Protein AF-A0A010ZTI3-F1 (afdb_monomer)

InterPro domains:
  IPR049244 Domain of unknown function DUF6879 [PF21806] (22-187)

Structure (mmCIF, N/CA/C/O backbone):
data_AF-A0A010ZTI3-F1
#
_entry.id   AF-A0A010ZTI3-F1
#
loop_
_atom_site.group_PDB
_atom_site.id
_atom_site.type_symbol
_atom_site.label_atom_id
_atom_site.label_alt_id
_atom_site.label_comp_id
_atom_site.label_asym_id
_atom_site.label_entity_id
_atom_site.label_seq_id
_atom_site.pdbx_PDB_ins_code
_atom_site.Cartn_x
_atom_site.Cartn_y
_atom_site.Cartn_z
_atom_site.occupancy
_atom_site.B_iso_or_equiv
_atom_site.auth_seq_id
_atom_site.auth_comp_id
_atom_site.auth_asym_id
_atom_site.auth_atom_id
_atom_site.pdbx_PDB_model_num
ATOM 1 N N . MET A 1 1 ? 0.168 -15.844 -8.197 1.00 84.75 1 MET A N 1
ATOM 2 C CA . MET A 1 1 ? 0.993 -14.677 -8.608 1.00 84.75 1 MET A CA 1
ATOM 3 C C . MET A 1 1 ? 2.465 -14.849 -8.279 1.00 84.75 1 MET A C 1
ATOM 5 O O . MET A 1 1 ? 3.287 -14.474 -9.106 1.00 84.75 1 MET A O 1
ATOM 9 N N . ARG A 1 2 ? 2.819 -15.446 -7.134 1.00 90.25 2 ARG A N 1
ATOM 10 C CA . ARG A 1 2 ? 4.206 -15.807 -6.792 1.00 90.25 2 ARG A CA 1
ATOM 11 C C . ARG A 1 2 ? 5.002 -16.464 -7.929 1.00 90.25 2 ARG A C 1
ATOM 13 O O . ARG A 1 2 ? 6.157 -16.109 -8.131 1.00 90.25 2 ARG A O 1
ATOM 20 N N . ASP A 1 3 ? 4.380 -17.360 -8.695 1.00 88.50 3 ASP A N 1
ATOM 21 C CA . ASP A 1 3 ? 5.038 -18.040 -9.817 1.00 88.50 3 ASP A CA 1
ATOM 22 C C . ASP A 1 3 ? 5.571 -17.081 -10.886 1.00 88.50 3 ASP A C 1
ATOM 24 O O . ASP A 1 3 ? 6.607 -17.363 -11.477 1.00 88.50 3 ASP A O 1
ATOM 28 N N . LEU A 1 4 ? 4.925 -15.929 -11.104 1.00 88.50 4 LEU A N 1
ATOM 29 C CA . LEU A 1 4 ? 5.420 -14.916 -12.041 1.00 88.50 4 LEU A CA 1
ATOM 30 C C . LEU A 1 4 ? 6.773 -14.356 -11.582 1.00 88.50 4 LEU A C 1
ATOM 32 O O . LEU A 1 4 ? 7.683 -14.194 -12.387 1.00 88.50 4 LEU A O 1
ATOM 36 N N . LEU A 1 5 ? 6.924 -14.118 -10.277 1.00 90.00 5 LEU A N 1
ATOM 37 C CA . LEU A 1 5 ? 8.151 -13.570 -9.696 1.00 90.00 5 LEU A CA 1
ATOM 38 C C . LEU A 1 5 ? 9.277 -14.603 -9.629 1.00 90.00 5 LEU A C 1
ATOM 40 O O . LEU A 1 5 ? 10.434 -14.253 -9.827 1.00 90.00 5 LEU A O 1
ATOM 44 N N . ASN A 1 6 ? 8.949 -15.876 -9.385 1.00 87.31 6 ASN A N 1
ATOM 45 C CA . ASN A 1 6 ? 9.939 -16.952 -9.251 1.00 87.31 6 ASN A CA 1
ATOM 46 C C . ASN A 1 6 ? 10.792 -17.158 -10.515 1.00 87.31 6 ASN A C 1
ATOM 48 O O . ASN A 1 6 ? 11.899 -17.684 -10.427 1.00 87.31 6 ASN A O 1
ATOM 52 N N . HIS A 1 7 ? 10.278 -16.762 -11.681 1.00 83.88 7 HIS A N 1
ATOM 53 C CA . HIS A 1 7 ? 10.979 -16.866 -12.962 1.00 83.88 7 HIS A CA 1
ATOM 54 C C . HIS A 1 7 ? 11.716 -15.576 -13.355 1.00 83.88 7 HIS A C 1
ATOM 56 O O . HIS A 1 7 ? 12.370 -15.547 -14.396 1.00 83.88 7 HIS A O 1
ATOM 62 N N . ALA A 1 8 ? 11.630 -14.523 -12.536 1.00 88.38 8 ALA A N 1
ATOM 63 C CA . ALA A 1 8 ? 12.232 -13.224 -12.797 1.00 88.38 8 ALA A CA 1
ATOM 64 C C . ALA A 1 8 ? 13.422 -12.944 -11.866 1.00 88.38 8 ALA A C 1
ATOM 66 O O . ALA A 1 8 ? 13.493 -13.411 -10.728 1.00 88.38 8 ALA A O 1
ATOM 67 N N . HIS A 1 9 ? 14.366 -12.130 -12.338 1.00 89.94 9 HIS A N 1
ATOM 68 C CA . HIS A 1 9 ? 15.526 -11.718 -11.549 1.00 89.94 9 HIS A CA 1
ATOM 69 C C . HIS A 1 9 ? 15.259 -10.381 -10.843 1.00 89.94 9 HIS A C 1
ATOM 71 O O . HIS A 1 9 ? 15.335 -9.317 -11.456 1.00 89.94 9 HIS A O 1
ATOM 77 N N . GLY A 1 10 ? 14.961 -10.440 -9.543 1.00 93.31 10 GLY A N 1
ATOM 78 C CA . GLY A 1 10 ? 14.766 -9.261 -8.696 1.00 93.31 10 GLY A CA 1
ATOM 79 C C . GLY A 1 10 ? 16.075 -8.715 -8.113 1.00 93.31 10 GLY A C 1
ATOM 80 O O . GLY A 1 10 ? 16.928 -9.471 -7.650 1.00 93.31 10 GLY A O 1
ATOM 81 N N . THR A 1 11 ? 16.226 -7.390 -8.095 1.00 97.31 11 THR A N 1
ATOM 82 C CA . THR A 1 11 ? 17.289 -6.685 -7.362 1.00 97.31 11 THR A CA 1
ATOM 83 C C . THR A 1 11 ? 16.791 -6.329 -5.968 1.00 97.31 11 THR A C 1
ATOM 85 O O . THR A 1 11 ? 15.793 -5.626 -5.835 1.00 97.31 11 THR A O 1
ATOM 88 N N . GLN A 1 12 ? 17.490 -6.786 -4.933 1.00 97.75 12 GLN A N 1
ATOM 89 C CA . GLN A 1 12 ? 17.170 -6.457 -3.544 1.00 97.75 12 GLN A CA 1
ATOM 90 C C . GLN A 1 12 ? 17.538 -5.003 -3.238 1.00 97.75 12 GLN A C 1
ATOM 92 O O . GLN A 1 12 ? 18.660 -4.583 -3.518 1.00 97.75 12 GLN A O 1
ATOM 97 N N . LEU A 1 13 ? 16.598 -4.257 -2.661 1.00 98.31 13 LEU A N 1
ATOM 98 C CA . LEU A 1 13 ? 16.768 -2.877 -2.220 1.00 98.31 13 LEU A CA 1
ATOM 99 C C . LEU A 1 13 ? 16.464 -2.786 -0.727 1.00 98.31 13 LEU A C 1
ATOM 101 O O . LEU A 1 13 ? 15.431 -3.276 -0.268 1.00 98.31 13 LEU A O 1
ATOM 105 N N . THR A 1 14 ? 17.316 -2.095 0.022 1.00 97.56 14 THR A N 1
ATOM 106 C CA . THR A 1 14 ? 17.016 -1.679 1.400 1.00 97.56 14 THR A CA 1
ATOM 107 C C . THR A 1 14 ? 15.829 -0.711 1.436 1.00 97.56 14 THR A C 1
ATOM 109 O O . THR A 1 14 ? 15.494 -0.079 0.433 1.00 97.56 14 THR A O 1
ATOM 112 N N . SER A 1 15 ? 15.216 -0.483 2.605 1.00 95.00 15 SER A N 1
ATOM 113 C CA . SER A 1 15 ? 14.131 0.509 2.732 1.00 95.00 15 SER A CA 1
ATOM 114 C C . SER A 1 15 ? 14.535 1.933 2.315 1.00 95.00 15 SER A C 1
ATOM 116 O O . SER A 1 15 ? 13.665 2.753 2.021 1.00 95.00 15 SER A O 1
ATOM 118 N N . ALA A 1 16 ? 15.823 2.289 2.364 1.00 96.19 16 ALA A N 1
ATOM 119 C CA . ALA A 1 16 ? 16.298 3.596 1.909 1.00 96.19 16 ALA A CA 1
ATOM 120 C C . ALA A 1 16 ? 16.405 3.647 0.380 1.00 96.19 16 ALA A C 1
ATOM 122 O O . ALA A 1 16 ? 15.879 4.575 -0.230 1.00 96.19 16 ALA A O 1
ATOM 123 N N . GLU A 1 17 ? 17.011 2.625 -0.226 1.00 98.00 17 GLU A N 1
ATOM 124 C CA . GLU A 1 17 ? 17.142 2.509 -1.682 1.00 98.00 17 GLU A CA 1
ATOM 125 C C . GLU A 1 17 ? 15.780 2.373 -2.361 1.00 98.00 17 GLU A C 1
ATOM 127 O O . GLU A 1 17 ? 15.537 3.032 -3.366 1.00 98.00 17 GLU A O 1
ATOM 132 N N . TYR A 1 18 ? 14.866 1.586 -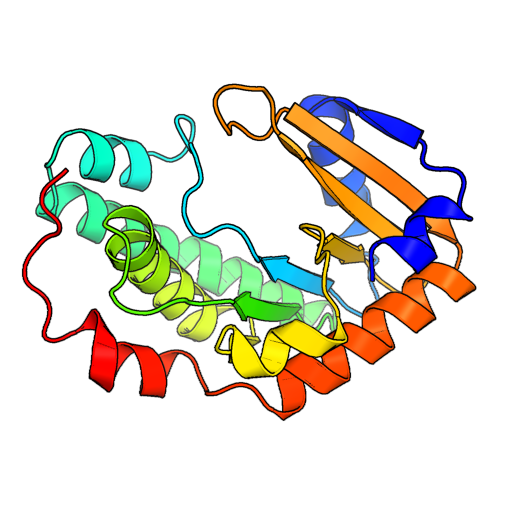1.782 1.00 97.69 18 TYR A N 1
ATOM 133 C CA . TYR A 1 18 ? 13.505 1.442 -2.290 1.00 97.69 18 TYR A CA 1
ATOM 134 C C . TYR A 1 18 ? 12.763 2.782 -2.313 1.00 97.69 18 TYR A C 1
ATOM 136 O O . TYR A 1 18 ? 12.202 3.141 -3.340 1.00 97.69 18 TYR A O 1
ATOM 144 N N . ARG A 1 19 ? 12.795 3.559 -1.220 1.00 95.62 19 ARG A N 1
ATOM 145 C CA . ARG A 1 19 ? 12.115 4.866 -1.167 1.00 95.62 19 ARG A CA 1
ATOM 146 C C . ARG A 1 19 ? 12.699 5.873 -2.155 1.00 95.62 19 ARG A C 1
ATOM 148 O O . ARG A 1 19 ? 11.935 6.609 -2.770 1.00 95.62 19 ARG A O 1
ATOM 155 N N . ALA A 1 20 ? 14.025 5.909 -2.295 1.00 96.88 20 ALA A N 1
ATOM 156 C CA . ALA A 1 20 ? 14.683 6.787 -3.258 1.00 96.88 20 ALA A CA 1
ATOM 157 C C . ALA A 1 20 ? 14.294 6.412 -4.698 1.00 96.88 20 ALA A C 1
ATOM 159 O O . ALA A 1 20 ? 13.799 7.252 -5.442 1.00 96.88 20 ALA A O 1
ATOM 160 N N . ASP A 1 21 ? 14.421 5.131 -5.053 1.00 97.38 21 ASP A N 1
ATOM 161 C CA . ASP A 1 21 ? 14.108 4.642 -6.397 1.00 97.38 21 ASP A CA 1
ATOM 162 C C . ASP A 1 21 ? 12.611 4.752 -6.731 1.00 97.38 21 ASP A C 1
ATOM 164 O O . ASP A 1 21 ? 12.260 5.077 -7.863 1.00 97.38 21 ASP A O 1
ATOM 168 N N . PHE A 1 22 ? 11.727 4.537 -5.752 1.00 96.69 22 PHE A N 1
ATOM 169 C CA . PHE A 1 22 ? 10.293 4.783 -5.897 1.00 96.69 22 PHE A CA 1
ATOM 170 C C . PHE A 1 22 ? 10.019 6.260 -6.198 1.00 96.69 22 PHE A C 1
ATOM 172 O O . PHE A 1 22 ? 9.328 6.563 -7.168 1.00 96.69 22 PHE A O 1
ATOM 179 N N . GLY A 1 23 ? 10.588 7.179 -5.409 1.00 94.00 23 GLY A N 1
ATOM 180 C CA . GLY A 1 23 ? 10.390 8.621 -5.580 1.00 94.00 23 GLY A CA 1
ATOM 181 C C . GLY A 1 23 ? 10.841 9.133 -6.950 1.00 94.00 23 GLY A C 1
ATOM 182 O O . GLY A 1 23 ? 10.127 9.921 -7.572 1.00 94.00 23 GLY A O 1
ATOM 183 N N . ASP A 1 24 ? 11.969 8.628 -7.456 1.00 93.62 24 ASP A N 1
ATOM 184 C CA . ASP A 1 24 ? 12.498 8.982 -8.780 1.00 93.62 24 ASP A CA 1
ATOM 185 C C . ASP A 1 24 ? 11.596 8.498 -9.932 1.00 93.62 24 ASP A C 1
ATOM 187 O O . ASP A 1 24 ? 11.561 9.093 -11.015 1.00 93.62 24 ASP A O 1
ATOM 191 N N . ARG A 1 25 ? 10.854 7.404 -9.724 1.00 94.56 25 ARG A N 1
ATOM 192 C CA . ARG A 1 25 ? 10.057 6.743 -10.771 1.00 94.56 25 ARG A CA 1
ATOM 193 C C . ARG A 1 25 ? 8.580 7.072 -10.730 1.00 94.56 25 ARG A C 1
ATOM 195 O O . ARG A 1 25 ? 7.949 7.035 -11.781 1.00 94.56 25 ARG A O 1
ATOM 202 N N . PHE A 1 26 ? 8.030 7.361 -9.557 1.00 94.81 26 PHE A N 1
ATOM 203 C CA . PHE A 1 26 ? 6.590 7.498 -9.354 1.00 94.81 26 PHE A CA 1
ATOM 204 C C . PHE A 1 26 ? 5.974 8.521 -10.311 1.00 94.81 26 PHE A C 1
ATOM 206 O O . PHE A 1 26 ? 5.060 8.197 -11.062 1.00 94.81 26 PHE A O 1
ATOM 213 N N . TRP A 1 27 ? 6.572 9.711 -10.394 1.00 93.25 27 TRP A N 1
ATOM 214 C CA . TRP A 1 27 ? 6.110 10.790 -11.276 1.00 93.25 27 TRP A CA 1
ATOM 215 C C . TRP A 1 27 ? 6.393 10.552 -12.767 1.00 93.25 27 TRP A C 1
ATOM 217 O O . TRP A 1 27 ? 5.962 11.327 -13.608 1.00 93.25 27 TRP A O 1
ATOM 227 N N . ASN A 1 28 ? 7.089 9.466 -13.108 1.00 91.06 28 ASN A N 1
ATOM 228 C CA . ASN A 1 28 ? 7.367 9.038 -14.479 1.00 91.06 28 ASN A CA 1
ATOM 229 C C . ASN A 1 28 ? 6.574 7.773 -14.865 1.00 91.06 28 ASN A C 1
ATOM 231 O O . ASN A 1 28 ? 6.875 7.146 -15.881 1.00 91.06 28 ASN A O 1
ATOM 235 N N . ALA A 1 29 ? 5.572 7.376 -14.070 1.00 92.69 29 ALA A N 1
ATOM 236 C CA . ALA A 1 29 ? 4.769 6.178 -14.319 1.00 92.69 29 ALA A CA 1
ATOM 237 C C . ALA A 1 29 ? 3.949 6.251 -15.625 1.00 92.69 29 ALA A C 1
ATOM 239 O O . ALA A 1 29 ? 3.602 5.217 -16.202 1.00 92.69 29 ALA A O 1
ATOM 240 N N . GLY A 1 30 ? 3.673 7.461 -16.121 1.00 89.81 30 GLY A N 1
ATOM 241 C CA . GLY A 1 30 ? 2.938 7.681 -17.364 1.00 89.81 30 GLY A CA 1
ATOM 242 C C . GLY A 1 30 ? 1.513 7.101 -17.324 1.00 89.81 30 GLY A C 1
ATOM 243 O O . GLY A 1 30 ? 0.972 6.883 -16.241 1.00 89.81 30 GLY A O 1
ATOM 244 N N . PRO A 1 31 ? 0.903 6.794 -18.486 1.00 89.38 31 PRO A N 1
ATOM 245 C CA . PRO A 1 31 ? -0.501 6.364 -18.566 1.00 89.38 31 PRO A CA 1
ATOM 246 C C . PRO A 1 31 ? -0.750 4.972 -17.972 1.00 89.38 31 PRO A C 1
ATOM 248 O O . PRO A 1 31 ? -1.887 4.564 -17.755 1.00 89.38 31 PRO A O 1
ATOM 251 N N . ASP A 1 32 ? 0.317 4.212 -17.736 1.00 94.38 32 ASP A N 1
ATOM 252 C CA . ASP A 1 32 ? 0.243 2.952 -17.020 1.00 94.38 32 ASP A CA 1
ATOM 253 C C . ASP A 1 32 ? 0.123 3.168 -15.497 1.00 94.38 32 ASP A C 1
ATOM 255 O O . ASP A 1 32 ? -0.343 2.282 -14.777 1.00 94.38 32 ASP A O 1
ATOM 259 N N . GLY A 1 33 ? 0.473 4.342 -14.988 1.00 95.50 33 GLY A N 1
ATOM 260 C CA . GLY A 1 33 ? 0.148 4.741 -13.627 1.00 95.50 33 GLY A CA 1
ATOM 261 C C . GLY A 1 33 ? 0.759 3.865 -12.531 1.00 95.50 33 GLY A C 1
ATOM 262 O O . GLY A 1 33 ? 1.705 3.094 -12.743 1.00 95.50 33 GLY A O 1
ATOM 263 N N . PHE A 1 34 ? 0.189 4.004 -11.342 1.00 97.31 34 PHE A N 1
ATOM 264 C CA . PHE A 1 34 ? 0.578 3.326 -10.114 1.00 97.31 34 PHE A CA 1
ATOM 265 C C . PHE A 1 34 ? -0.449 2.251 -9.755 1.00 97.31 34 PHE A C 1
ATOM 267 O O . PHE A 1 34 ? -1.652 2.511 -9.727 1.00 97.31 34 PHE A O 1
ATOM 274 N N . TRP A 1 35 ? 0.022 1.041 -9.455 1.00 98.56 35 TRP A N 1
ATOM 275 C CA . TRP A 1 35 ? -0.826 -0.035 -8.942 1.00 98.56 35 TRP A CA 1
ATOM 276 C C . TRP A 1 35 ? -0.237 -0.617 -7.667 1.00 98.56 35 TRP A C 1
ATOM 278 O O . TRP A 1 35 ? 0.963 -0.875 -7.604 1.00 98.56 35 TRP A O 1
ATOM 288 N N . LYS A 1 36 ? -1.085 -0.904 -6.683 1.00 98.12 36 LYS A N 1
ATOM 289 C CA . LYS A 1 36 ? -0.689 -1.558 -5.436 1.00 98.12 36 LYS A CA 1
ATOM 290 C C . LYS A 1 36 ? -1.674 -2.655 -5.044 1.00 98.12 36 LYS A C 1
ATOM 292 O O . LYS A 1 36 ? -2.882 -2.503 -5.219 1.00 98.12 36 LYS A O 1
ATOM 297 N N . ILE A 1 37 ? -1.158 -3.755 -4.508 1.00 98.44 37 ILE A N 1
ATOM 298 C CA . ILE A 1 37 ? -1.945 -4.825 -3.883 1.00 98.44 37 ILE A CA 1
ATOM 299 C C . ILE A 1 37 ? -1.417 -5.060 -2.476 1.00 98.44 37 ILE A C 1
ATOM 301 O O . ILE A 1 37 ? -0.208 -5.210 -2.293 1.00 98.44 37 ILE A O 1
ATOM 305 N N . GLU A 1 38 ? -2.339 -5.097 -1.516 1.00 98.25 38 GLU A N 1
ATOM 306 C CA . GLU A 1 38 ? -2.043 -5.369 -0.111 1.00 98.25 38 GLU A CA 1
ATOM 307 C C . GLU A 1 38 ? -2.791 -6.611 0.387 1.00 98.25 38 GLU A C 1
ATOM 309 O O . GLU A 1 38 ? -4.025 -6.596 0.479 1.00 98.25 38 GLU A O 1
ATOM 314 N N . ARG A 1 39 ? -2.062 -7.689 0.710 1.00 97.25 39 ARG A N 1
ATOM 315 C CA . ARG A 1 39 ? -2.626 -8.996 1.091 1.00 97.25 39 ARG A CA 1
ATOM 316 C C . ARG A 1 39 ? -2.605 -9.274 2.591 1.00 97.25 39 ARG A C 1
ATOM 318 O O . ARG A 1 39 ? -3.558 -9.870 3.098 1.00 97.25 39 ARG A O 1
ATOM 325 N N . ARG A 1 40 ? -1.549 -8.915 3.316 1.00 96.50 40 ARG A N 1
ATOM 326 C CA . ARG A 1 40 ? -1.413 -9.176 4.762 1.00 96.50 40 ARG A CA 1
ATOM 327 C C . ARG A 1 40 ? -2.529 -8.505 5.550 1.00 96.50 40 ARG A C 1
ATOM 329 O O . ARG A 1 40 ? -2.998 -7.434 5.191 1.00 96.50 40 ARG A O 1
ATOM 336 N N . GLN A 1 41 ? -2.949 -9.132 6.642 1.00 96.75 41 GLN A N 1
ATOM 337 C CA . GLN A 1 41 ? -4.033 -8.620 7.491 1.00 96.75 41 GLN A CA 1
ATOM 338 C C . GLN A 1 41 ? -3.525 -7.742 8.650 1.00 96.75 41 GLN A C 1
ATOM 340 O O . GLN A 1 41 ? -4.323 -7.129 9.352 1.00 96.75 41 GLN A O 1
ATOM 345 N N . THR A 1 42 ? -2.204 -7.674 8.835 1.00 94.94 42 THR A N 1
ATOM 346 C CA . THR A 1 42 ? -1.530 -6.843 9.837 1.00 94.94 42 THR A CA 1
ATOM 347 C C . THR A 1 42 ? -0.169 -6.410 9.300 1.00 94.94 42 THR A C 1
ATOM 349 O O . THR A 1 42 ? 0.564 -7.239 8.752 1.00 94.94 42 THR A O 1
ATOM 352 N N . PHE A 1 43 ? 0.186 -5.144 9.515 1.00 93.25 43 PHE A N 1
ATOM 353 C CA . PHE A 1 43 ? 1.530 -4.609 9.301 1.00 93.25 43 PHE A CA 1
ATOM 354 C C . PHE A 1 43 ? 2.035 -3.902 10.568 1.00 93.25 43 PHE A C 1
ATOM 356 O O . PHE A 1 43 ? 1.246 -3.457 11.406 1.00 93.25 43 PHE A O 1
ATOM 363 N N . GLN A 1 44 ? 3.359 -3.805 10.709 1.00 94.12 44 GLN A N 1
ATOM 364 C CA . GLN A 1 44 ? 4.003 -2.986 11.736 1.00 94.12 44 GLN A CA 1
ATOM 365 C C . GLN A 1 44 ? 4.522 -1.694 11.102 1.00 94.12 44 GLN A C 1
ATOM 367 O O . GLN A 1 44 ? 5.434 -1.724 10.269 1.00 94.12 44 GLN A O 1
ATOM 372 N N . GLU A 1 45 ? 3.974 -0.553 11.519 1.00 94.06 45 GLU A N 1
ATOM 373 C CA . GLU A 1 45 ? 4.284 0.753 10.925 1.00 94.06 45 GLU A CA 1
ATOM 374 C C . GLU A 1 45 ? 4.788 1.767 11.964 1.00 94.06 45 GLU A C 1
ATOM 376 O O . GLU A 1 45 ? 4.247 2.861 12.097 1.00 94.06 45 GLU A O 1
ATOM 381 N N . PRO A 1 46 ? 5.889 1.482 12.689 1.00 93.88 46 PRO A N 1
ATOM 382 C CA . PRO A 1 46 ? 6.368 2.335 13.785 1.00 93.88 46 PRO A CA 1
ATOM 383 C C . PRO A 1 46 ? 6.778 3.752 13.351 1.00 93.88 46 PRO A C 1
ATOM 385 O O . PRO A 1 46 ? 6.995 4.630 14.192 1.00 93.88 46 PRO A O 1
ATOM 388 N N . ARG A 1 47 ? 6.915 3.992 12.043 1.00 91.94 47 ARG A N 1
ATOM 389 C CA . ARG A 1 47 ? 7.222 5.309 11.475 1.00 91.94 47 ARG A CA 1
ATOM 390 C C . ARG A 1 47 ? 5.978 6.180 11.291 1.00 91.94 47 ARG A C 1
ATOM 392 O O . ARG A 1 47 ? 6.143 7.395 11.280 1.00 91.94 47 ARG A O 1
ATOM 399 N N . ASP A 1 48 ? 4.791 5.587 11.207 1.00 95.56 48 ASP A N 1
ATOM 400 C CA . ASP A 1 48 ? 3.523 6.301 11.078 1.00 95.56 48 ASP A CA 1
ATOM 401 C C . ASP A 1 48 ? 3.011 6.738 12.461 1.00 95.56 48 ASP A C 1
ATOM 403 O O . ASP A 1 48 ? 2.940 5.957 13.413 1.00 95.56 48 ASP A O 1
ATOM 407 N N . GLU A 1 49 ? 2.706 8.027 12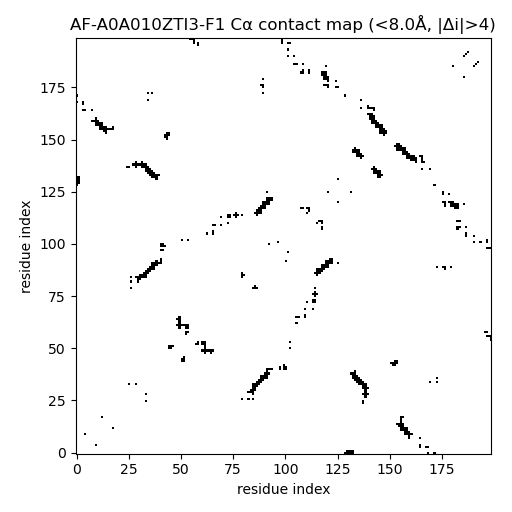.602 1.00 97.44 49 GLU A N 1
ATOM 408 C CA . GLU A 1 49 ? 2.256 8.615 13.865 1.00 97.44 49 GLU A CA 1
ATOM 409 C C . GLU A 1 49 ? 0.865 8.152 14.286 1.00 97.44 49 GLU A C 1
ATOM 411 O O . GLU A 1 49 ? 0.642 7.899 15.475 1.00 97.44 49 GLU A O 1
ATOM 416 N N . SER A 1 50 ? -0.051 8.013 13.329 1.00 97.62 50 SER A N 1
ATOM 417 C CA . SER A 1 50 ? -1.390 7.500 13.592 1.00 97.62 50 SER A CA 1
ATOM 418 C C . SER A 1 50 ? -1.323 6.042 14.026 1.00 97.62 50 SER A C 1
ATOM 420 O O . SER A 1 50 ? -1.938 5.680 15.031 1.00 97.62 50 SER A O 1
ATOM 422 N N . TRP A 1 51 ? -0.507 5.233 13.347 1.00 97.00 51 TRP A N 1
ATOM 423 C CA . TRP A 1 51 ? -0.275 3.844 13.722 1.00 97.00 51 TRP A CA 1
ATOM 424 C C . TRP A 1 51 ? 0.291 3.739 15.137 1.00 97.00 51 TRP A C 1
ATOM 426 O O . TRP A 1 51 ? -0.193 2.933 15.926 1.00 97.00 51 TRP A O 1
ATOM 436 N N . ARG A 1 52 ? 1.272 4.577 15.511 1.00 97.25 52 ARG A N 1
ATOM 437 C CA . ARG A 1 52 ? 1.816 4.580 16.882 1.00 97.25 52 ARG A CA 1
ATOM 438 C C . ARG A 1 52 ? 0.737 4.888 17.920 1.00 97.25 52 ARG A C 1
ATOM 440 O O . ARG A 1 52 ? 0.681 4.199 18.936 1.00 97.25 52 ARG A O 1
ATOM 447 N N . ALA A 1 53 ? -0.110 5.888 17.672 1.00 97.12 53 ALA A N 1
ATOM 448 C CA . ALA A 1 53 ? -1.213 6.230 18.569 1.00 97.12 53 ALA A CA 1
ATOM 449 C C . ALA A 1 53 ? -2.214 5.067 18.697 1.00 97.12 53 ALA A C 1
ATOM 451 O O . ALA A 1 53 ? -2.529 4.655 19.818 1.00 97.12 53 ALA A O 1
ATOM 452 N N . PHE A 1 54 ? -2.615 4.476 17.565 1.00 96.25 54 PHE A N 1
ATOM 453 C CA . PHE A 1 54 ? -3.453 3.275 17.499 1.00 96.25 54 PHE A CA 1
ATOM 454 C C . PHE A 1 54 ? -2.842 2.119 18.302 1.00 96.25 54 PHE A C 1
ATOM 456 O O . PHE A 1 54 ? -3.505 1.561 19.173 1.00 96.25 54 PHE A O 1
ATOM 463 N N . ASN A 1 55 ? -1.564 1.817 18.079 1.00 94.50 55 ASN A N 1
ATOM 464 C CA . ASN A 1 55 ? -0.847 0.724 18.731 1.00 94.50 55 ASN A CA 1
ATOM 465 C C . ASN A 1 55 ? -0.713 0.926 20.254 1.00 94.50 55 ASN A C 1
ATOM 467 O O . ASN A 1 55 ? -0.528 -0.035 20.995 1.00 94.50 55 ASN A O 1
ATOM 471 N N . THR A 1 56 ? -0.829 2.164 20.746 1.00 95.00 56 THR A N 1
ATOM 472 C CA . THR A 1 56 ? -0.899 2.474 22.188 1.00 95.00 56 THR A CA 1
ATOM 473 C C . THR A 1 56 ? -2.323 2.581 22.747 1.00 95.00 56 THR A C 1
ATOM 475 O O . THR A 1 56 ? -2.491 2.884 23.927 1.00 95.00 56 THR A O 1
ATOM 478 N N . GLY A 1 57 ? -3.350 2.335 21.929 1.00 95.44 57 GLY A N 1
ATOM 479 C CA . GLY A 1 57 ? -4.760 2.416 22.317 1.00 95.44 57 GLY A CA 1
ATOM 480 C C . GLY A 1 57 ? -5.341 3.836 22.338 1.00 95.44 57 GLY A C 1
ATOM 481 O O . GLY A 1 57 ? -6.486 4.021 22.752 1.00 95.44 57 GLY A O 1
ATOM 482 N N . ASP A 1 58 ? -4.594 4.845 21.881 1.00 96.75 58 ASP A N 1
ATOM 483 C CA . ASP A 1 58 ? -5.069 6.228 21.773 1.00 96.75 58 ASP A CA 1
ATOM 484 C C . ASP A 1 58 ? -5.815 6.438 20.447 1.00 96.75 58 ASP A C 1
ATOM 486 O O . ASP A 1 58 ? -5.341 7.071 19.498 1.00 96.75 58 ASP A O 1
ATOM 490 N N . TRP A 1 59 ? -7.007 5.846 20.382 1.00 97.00 59 TRP A N 1
ATOM 491 C CA . TRP A 1 59 ? -7.854 5.864 19.194 1.00 97.00 59 TRP A CA 1
ATOM 492 C C . TRP A 1 59 ? -8.255 7.273 18.720 1.00 97.00 59 TRP A C 1
ATOM 494 O O . TRP A 1 59 ? -8.135 7.542 17.522 1.00 97.00 59 TRP A O 1
ATOM 504 N N . PRO A 1 60 ? -8.680 8.209 19.597 1.00 97.38 60 PRO A N 1
ATOM 505 C CA . PRO A 1 60 ? -8.996 9.570 19.164 1.00 97.38 60 PRO A CA 1
ATOM 506 C C . PRO A 1 60 ? -7.803 10.277 18.512 1.00 97.38 60 PRO A C 1
ATOM 508 O O . PRO A 1 60 ? -7.972 10.954 17.496 1.00 97.38 60 PRO A O 1
ATOM 511 N N . THR A 1 61 ? -6.595 10.100 19.057 1.00 98.19 61 THR A N 1
ATOM 512 C CA . THR A 1 61 ? -5.378 10.670 18.468 1.00 98.19 61 THR A CA 1
ATOM 513 C C . THR A 1 61 ? -5.045 10.019 17.131 1.00 98.19 61 THR A C 1
ATOM 515 O O . THR A 1 61 ? -4.713 10.743 16.194 1.00 98.19 61 THR A O 1
ATOM 518 N N . ALA A 1 62 ? -5.182 8.696 17.005 1.00 98.06 62 ALA A N 1
ATOM 519 C CA . ALA A 1 62 ? -4.956 7.989 15.744 1.00 98.06 62 ALA A CA 1
ATOM 520 C C . ALA A 1 62 ? -5.853 8.530 14.615 1.00 98.06 62 ALA A C 1
ATOM 522 O O . ALA A 1 62 ? -5.357 8.871 13.539 1.00 98.06 62 ALA A O 1
ATOM 523 N N . LEU A 1 63 ? -7.156 8.688 14.875 1.00 97.88 63 LEU A N 1
ATOM 524 C CA . LEU A 1 63 ? -8.106 9.220 13.893 1.00 97.88 63 LEU A CA 1
ATOM 525 C C . LEU A 1 63 ? -7.843 10.687 13.542 1.00 97.88 63 LEU A C 1
ATOM 527 O O . LEU A 1 63 ? -7.911 11.056 12.371 1.00 97.88 63 LEU A O 1
ATOM 531 N N . ARG A 1 64 ? -7.504 11.521 14.533 1.00 98.44 64 ARG A N 1
ATOM 532 C CA . ARG A 1 64 ? -7.120 12.920 14.287 1.00 98.44 64 ARG A CA 1
ATOM 533 C C . ARG A 1 64 ? -5.893 13.004 13.374 1.00 98.44 64 ARG A C 1
ATOM 535 O O . ARG A 1 64 ? -5.895 13.801 12.447 1.00 98.44 64 ARG A O 1
ATOM 542 N N . LEU A 1 65 ? -4.874 12.178 13.622 1.00 98.56 65 LEU A N 1
ATOM 543 C CA . LEU A 1 65 ? -3.645 12.147 12.824 1.00 98.56 65 LEU A CA 1
ATOM 544 C C . LEU A 1 65 ? -3.875 11.641 11.395 1.00 98.56 65 LEU A C 1
ATOM 546 O O . LEU A 1 65 ? -3.163 12.074 10.498 1.00 98.56 65 LEU A O 1
ATOM 550 N N . ILE A 1 66 ? -4.849 10.752 11.164 1.00 98.19 66 ILE A N 1
ATOM 551 C CA . ILE A 1 66 ? -5.268 10.387 9.799 1.00 98.19 66 ILE A CA 1
ATOM 552 C C . ILE A 1 66 ? -5.867 11.607 9.106 1.00 98.19 66 ILE A C 1
ATOM 554 O O . ILE A 1 66 ? -5.426 11.972 8.023 1.00 98.19 66 ILE A O 1
ATOM 558 N N . GLU A 1 67 ? -6.833 12.271 9.740 1.00 98.00 67 GLU A N 1
ATOM 559 C CA . GLU A 1 67 ? -7.519 13.419 9.137 1.00 98.00 67 GLU A CA 1
ATOM 560 C C . GLU A 1 67 ? -6.563 14.592 8.850 1.00 98.00 67 GLU A C 1
ATOM 562 O O . GLU A 1 67 ? -6.719 15.295 7.854 1.00 98.00 67 GLU A O 1
ATOM 567 N N . GLU A 1 68 ? -5.516 14.767 9.659 1.00 98.12 68 GLU A N 1
ATOM 568 C CA . GLU A 1 68 ? -4.463 15.765 9.426 1.00 98.12 68 GLU A CA 1
ATOM 569 C C . GLU A 1 68 ? -3.649 15.529 8.146 1.00 98.12 68 GLU A C 1
ATOM 571 O O . GLU A 1 68 ? -3.046 16.477 7.645 1.00 98.12 68 GLU A O 1
ATOM 576 N N . GLN A 1 69 ? -3.680 14.322 7.570 1.00 96.81 69 GLN A N 1
ATOM 577 C CA . GLN A 1 69 ? -3.040 14.024 6.282 1.00 96.81 69 GLN A CA 1
ATOM 578 C C . GLN A 1 69 ? -3.854 14.529 5.084 1.00 96.81 69 GLN A C 1
ATOM 580 O O . GLN A 1 69 ? -3.322 14.590 3.975 1.00 96.81 69 GLN A O 1
ATOM 585 N N . ARG A 1 70 ? -5.130 14.911 5.267 1.00 97.56 70 ARG A N 1
ATOM 586 C CA . ARG A 1 70 ? -6.020 15.296 4.157 1.00 97.56 70 ARG A CA 1
ATOM 587 C C . ARG A 1 70 ? -5.419 16.367 3.236 1.00 97.56 70 ARG A C 1
ATOM 589 O O . ARG A 1 70 ? -5.443 16.144 2.028 1.00 97.56 70 ARG A O 1
ATOM 596 N N . PRO A 1 71 ? -4.863 17.495 3.726 1.00 97.62 71 PRO A N 1
ATOM 597 C CA . PRO A 1 71 ? -4.333 18.529 2.835 1.00 97.62 71 PRO A CA 1
ATOM 598 C C . PRO A 1 71 ? -3.188 18.032 1.942 1.00 97.62 71 PRO A C 1
ATOM 600 O O . PRO A 1 71 ? -3.113 18.421 0.774 1.00 97.62 71 PRO A O 1
ATOM 603 N N . ASP A 1 72 ? -2.329 17.161 2.479 1.00 96.44 72 ASP A N 1
ATOM 604 C CA . ASP A 1 72 ? -1.199 16.581 1.752 1.00 96.44 72 ASP A CA 1
ATOM 605 C C . ASP A 1 72 ? -1.689 15.570 0.708 1.00 96.44 72 ASP A C 1
ATOM 607 O O . ASP A 1 72 ? -1.277 15.638 -0.451 1.00 96.44 72 ASP A O 1
ATOM 611 N N . LEU A 1 73 ? -2.640 14.706 1.075 1.00 96.25 73 LEU A N 1
ATOM 612 C CA . LEU A 1 73 ? -3.246 13.736 0.158 1.00 96.25 73 LEU A CA 1
ATOM 613 C C . LEU A 1 73 ? -4.050 14.414 -0.964 1.00 96.25 73 LEU A C 1
ATOM 615 O O . LEU A 1 73 ? -4.008 13.981 -2.112 1.00 96.25 73 LEU A O 1
ATOM 619 N N . GLU A 1 74 ? -4.750 15.512 -0.676 1.00 97.25 74 GLU A N 1
ATOM 620 C CA . GLU A 1 74 ? -5.420 16.317 -1.704 1.00 97.25 74 GLU A CA 1
ATOM 621 C C . GLU A 1 74 ? -4.417 17.001 -2.645 1.00 97.25 74 GLU A C 1
ATOM 623 O O . GLU A 1 74 ? -4.687 17.164 -3.838 1.00 97.25 74 GLU A O 1
ATOM 628 N N . ALA A 1 75 ? -3.266 17.445 -2.130 1.00 96.62 75 ALA A N 1
ATOM 629 C CA . ALA A 1 75 ? -2.204 18.012 -2.956 1.00 96.62 75 ALA A CA 1
ATOM 630 C C . ALA A 1 75 ? -1.562 16.952 -3.857 1.00 96.62 75 ALA A C 1
ATOM 632 O O . ALA A 1 75 ? -1.328 17.223 -5.037 1.00 96.62 75 ALA A O 1
ATOM 633 N N . GLU A 1 76 ? -1.333 15.751 -3.329 1.00 94.56 76 GLU A N 1
ATOM 634 C CA . GLU A 1 76 ? -0.872 14.601 -4.100 1.00 94.56 76 GLU A CA 1
ATOM 635 C C . GLU A 1 76 ? -1.876 14.219 -5.192 1.00 94.56 76 GLU A C 1
ATOM 637 O O . GLU A 1 76 ? -1.488 14.125 -6.355 1.00 94.56 76 GLU A O 1
ATOM 642 N N . GLY A 1 77 ? -3.166 14.110 -4.863 1.00 95.56 77 GLY A N 1
ATOM 643 C CA . GLY A 1 77 ? -4.228 13.812 -5.827 1.00 95.56 77 GLY A CA 1
ATOM 644 C C . GLY A 1 77 ? -4.322 14.833 -6.963 1.00 95.56 77 GLY A C 1
ATOM 645 O O . GLY A 1 77 ? -4.421 14.460 -8.134 1.00 95.56 77 GLY A O 1
ATOM 646 N N . ARG A 1 78 ? -4.205 16.134 -6.656 1.00 96.19 78 ARG A N 1
ATOM 647 C CA . ARG A 1 78 ? -4.125 17.182 -7.691 1.00 96.19 78 ARG A CA 1
ATOM 648 C C . ARG A 1 78 ? -2.915 16.989 -8.599 1.00 96.19 78 ARG A C 1
ATOM 650 O O . ARG A 1 78 ? -3.055 17.070 -9.816 1.00 96.19 78 ARG A O 1
ATOM 657 N N . ARG A 1 79 ? -1.748 16.703 -8.023 1.00 94.88 79 ARG A N 1
ATOM 658 C CA . ARG A 1 79 ? -0.520 16.492 -8.794 1.00 94.88 79 ARG A CA 1
ATOM 659 C C . ARG A 1 79 ? -0.598 15.240 -9.670 1.00 94.88 79 ARG A C 1
ATOM 661 O O . ARG A 1 79 ? -0.169 15.283 -10.815 1.00 94.88 79 ARG A O 1
ATOM 668 N N . LEU A 1 80 ? -1.175 14.147 -9.172 1.00 94.56 80 LEU A N 1
ATOM 669 C CA . LEU A 1 80 ? -1.436 12.939 -9.962 1.00 94.56 80 LEU A CA 1
ATOM 670 C C . LEU A 1 80 ? -2.289 13.254 -11.196 1.00 94.56 80 LEU A C 1
ATOM 672 O O . LEU A 1 80 ? -1.941 12.848 -12.306 1.00 94.56 80 LEU A O 1
ATOM 676 N N . ALA A 1 81 ? -3.351 14.044 -11.021 1.00 92.94 81 ALA A N 1
ATOM 677 C CA . ALA A 1 81 ? -4.197 14.482 -12.126 1.00 92.94 81 ALA A CA 1
ATOM 678 C C . ALA A 1 81 ? -3.444 15.379 -13.129 1.00 92.94 81 ALA A C 1
ATOM 680 O O . ALA A 1 81 ? -3.592 15.198 -14.336 1.00 92.94 81 ALA A O 1
ATOM 681 N N . GLU A 1 82 ? -2.617 16.316 -12.653 1.00 94.06 82 GLU A N 1
ATOM 682 C CA . GLU A 1 82 ? -1.785 17.185 -13.504 1.00 94.06 82 GLU A CA 1
ATOM 683 C C . GLU A 1 82 ? -0.781 16.385 -14.351 1.00 94.06 82 GLU A C 1
ATOM 685 O O . GLU A 1 82 ? -0.599 16.671 -15.537 1.00 94.06 82 GLU A O 1
ATOM 690 N N . GLU A 1 83 ? -0.184 15.345 -13.770 1.00 92.81 83 GLU A N 1
ATOM 691 C CA . GLU A 1 83 ? 0.788 14.466 -14.430 1.00 92.81 83 GLU A CA 1
ATOM 692 C C . GLU A 1 83 ? 0.127 13.328 -15.241 1.00 92.81 83 GLU A C 1
ATOM 694 O O . GLU A 1 83 ? 0.820 12.539 -15.883 1.00 92.81 83 GLU A O 1
ATOM 699 N N . ASN A 1 84 ? -1.212 13.255 -15.275 1.00 92.69 84 ASN A N 1
ATOM 700 C CA . ASN A 1 84 ? -1.997 12.185 -15.912 1.00 92.69 84 ASN A CA 1
ATOM 701 C C . ASN A 1 84 ? -1.609 10.775 -15.423 1.00 92.69 84 ASN A C 1
ATOM 703 O O . ASN A 1 84 ? -1.460 9.843 -16.220 1.00 92.69 84 ASN A O 1
ATOM 707 N N . ILE A 1 85 ? -1.426 10.631 -14.111 1.00 95.12 85 ILE A N 1
ATOM 708 C CA . ILE A 1 85 ? -1.087 9.371 -13.449 1.00 95.12 85 ILE A CA 1
ATOM 709 C C . ILE A 1 85 ? -2.314 8.884 -12.686 1.00 95.12 85 ILE A C 1
ATOM 711 O O . ILE A 1 85 ? -2.739 9.503 -11.714 1.00 95.12 85 ILE A O 1
ATOM 715 N N . ASP A 1 86 ? -2.845 7.733 -13.090 1.00 95.62 86 ASP A N 1
ATOM 716 C CA . ASP A 1 86 ? -3.863 7.039 -12.309 1.00 95.62 86 ASP A CA 1
ATOM 717 C C . ASP A 1 86 ? -3.214 6.190 -11.205 1.00 95.62 86 ASP A C 1
ATOM 719 O O . ASP A 1 86 ? -2.238 5.472 -11.452 1.00 95.62 86 ASP A O 1
ATOM 723 N N . ALA A 1 87 ? -3.786 6.230 -10.001 1.00 96.69 87 ALA A N 1
ATOM 724 C CA . ALA A 1 87 ? -3.371 5.426 -8.856 1.00 96.69 87 ALA A CA 1
ATOM 725 C C . ALA A 1 87 ? -4.470 4.427 -8.467 1.00 96.69 87 ALA A C 1
ATOM 727 O O . ALA A 1 87 ? -5.607 4.808 -8.184 1.00 96.69 87 ALA A O 1
ATOM 728 N N . PHE A 1 88 ? -4.132 3.137 -8.448 1.00 98.31 88 PHE A N 1
ATOM 729 C CA . PHE A 1 88 ? -5.059 2.050 -8.142 1.00 98.31 88 PHE A CA 1
ATOM 730 C C . PHE A 1 88 ? -4.542 1.191 -6.995 1.00 98.31 88 PHE A C 1
ATOM 732 O O . PHE A 1 88 ? -3.391 0.748 -6.993 1.00 98.31 88 PHE A O 1
ATOM 739 N N . ARG A 1 89 ? -5.430 0.860 -6.061 1.00 98.62 89 ARG A N 1
ATOM 740 C CA . ARG A 1 89 ? -5.145 -0.042 -4.951 1.00 98.62 89 ARG A CA 1
ATOM 741 C C . ARG A 1 89 ? -6.173 -1.152 -4.875 1.00 98.62 89 ARG A C 1
ATOM 743 O O . ARG A 1 89 ? -7.376 -0.906 -4.916 1.00 98.62 89 ARG A O 1
ATOM 750 N N . VAL A 1 90 ? -5.685 -2.369 -4.694 1.00 98.69 90 VAL A N 1
ATOM 751 C CA . VAL A 1 90 ? -6.489 -3.510 -4.266 1.00 98.69 90 VAL A CA 1
ATOM 752 C C . VAL A 1 90 ? -6.087 -3.857 -2.836 1.00 98.69 90 VAL A C 1
ATOM 754 O O . VAL A 1 90 ? -4.904 -4.030 -2.545 1.00 98.69 90 VAL A O 1
ATOM 757 N N . ARG A 1 91 ? -7.061 -3.965 -1.937 1.00 98.69 91 ARG A N 1
ATOM 758 C CA . ARG A 1 91 ? -6.852 -4.367 -0.545 1.00 98.69 91 ARG A CA 1
ATOM 759 C C . ARG A 1 91 ? -7.595 -5.667 -0.274 1.00 98.69 91 ARG A C 1
ATOM 761 O O . ARG A 1 91 ? -8.819 -5.705 -0.372 1.00 98.69 91 ARG A O 1
ATOM 768 N N . VAL A 1 92 ? -6.868 -6.732 0.057 1.00 98.69 92 VAL A N 1
ATOM 769 C CA . VAL A 1 92 ? -7.487 -7.997 0.473 1.00 98.69 92 VAL A CA 1
ATOM 770 C C . VAL A 1 92 ? -7.841 -7.921 1.950 1.00 98.69 92 VAL A C 1
ATOM 772 O O . VAL A 1 92 ? -6.958 -7.701 2.780 1.00 98.69 92 VAL A O 1
ATOM 775 N N . VAL A 1 93 ? -9.111 -8.129 2.277 1.00 98.62 93 VAL A N 1
ATOM 776 C CA . VAL A 1 93 ? -9.644 -8.019 3.637 1.00 98.62 93 VAL A CA 1
ATOM 777 C C . VAL A 1 93 ? -10.340 -9.316 4.030 1.00 98.62 93 VAL A C 1
ATOM 779 O O . VAL A 1 93 ? -11.226 -9.803 3.332 1.00 98.62 93 VAL A O 1
ATOM 782 N N . GLU A 1 94 ? -9.943 -9.868 5.170 1.00 97.94 94 GLU A N 1
ATOM 783 C CA . GLU A 1 94 ? -10.563 -11.024 5.806 1.00 97.94 94 GLU A CA 1
ATOM 784 C C . GLU A 1 94 ? -11.437 -10.574 6.979 1.00 97.94 94 GLU A C 1
ATOM 786 O O . GLU A 1 94 ? -11.072 -9.682 7.747 1.00 97.94 94 GLU A O 1
ATOM 791 N N . LEU A 1 95 ? -12.601 -11.213 7.117 1.00 96.31 95 LEU A N 1
ATOM 792 C CA . LEU A 1 95 ? -13.510 -11.002 8.240 1.00 96.31 95 LEU A CA 1
ATOM 793 C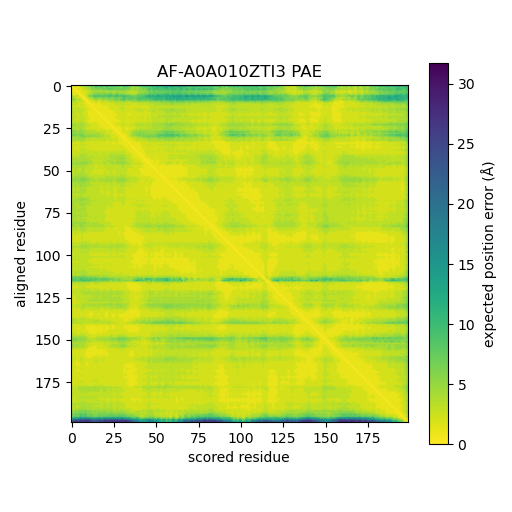 C . LEU A 1 95 ? -13.391 -12.156 9.254 1.00 96.31 95 LEU A C 1
ATOM 795 O O . LEU A 1 95 ? -13.284 -13.314 8.840 1.00 96.31 95 LEU A O 1
ATOM 799 N N . PRO A 1 96 ? -13.484 -11.883 10.570 1.00 96.12 96 PRO A N 1
ATOM 800 C CA . PRO A 1 96 ? -13.620 -10.556 11.182 1.00 96.12 96 PRO A CA 1
ATOM 801 C C . PRO A 1 96 ? -12.339 -9.717 11.047 1.00 96.12 96 PRO A C 1
ATOM 803 O O . PRO A 1 96 ? -11.240 -10.266 11.032 1.00 96.12 96 PRO A O 1
ATOM 806 N N . LEU A 1 97 ? -12.495 -8.389 10.972 1.00 97.31 97 LEU A N 1
ATOM 807 C CA . LEU A 1 97 ? -11.360 -7.475 10.827 1.00 97.31 97 LEU A CA 1
ATOM 808 C C . LEU A 1 97 ? -10.385 -7.614 11.998 1.00 97.31 97 LEU A C 1
ATOM 810 O O . LEU A 1 97 ? -10.783 -7.679 13.164 1.00 97.31 97 LEU A O 1
ATOM 814 N N . THR A 1 98 ? -9.093 -7.594 11.682 1.00 96.56 98 THR A N 1
ATOM 815 C CA . THR A 1 98 ? -8.052 -7.405 12.692 1.00 96.56 98 THR A CA 1
ATOM 816 C C . THR A 1 98 ? -8.130 -5.976 13.256 1.00 96.56 98 THR A C 1
ATOM 818 O O . THR A 1 98 ? -8.603 -5.068 12.565 1.00 96.56 98 THR A O 1
ATOM 821 N N . PRO A 1 99 ? -7.614 -5.724 14.477 1.00 96.25 99 PRO A N 1
ATOM 822 C CA . PRO A 1 99 ? -7.458 -4.364 14.999 1.00 96.25 99 PRO A CA 1
ATOM 823 C C . PRO A 1 99 ? -6.720 -3.432 14.030 1.00 96.25 99 PRO A C 1
ATOM 825 O O . PRO A 1 99 ? -7.106 -2.279 13.856 1.00 96.25 99 PRO A O 1
ATOM 828 N N . TYR A 1 100 ? -5.693 -3.962 13.358 1.00 96.56 100 TYR A N 1
ATOM 829 C CA . TYR A 1 100 ? -4.926 -3.231 12.357 1.00 96.56 100 TYR A CA 1
ATOM 830 C C . TYR A 1 100 ? -5.793 -2.823 11.160 1.00 96.56 100 TYR A C 1
ATOM 832 O O . TYR A 1 100 ? -5.781 -1.659 10.785 1.00 96.56 100 TYR A O 1
ATOM 840 N N . LEU A 1 101 ? -6.581 -3.739 10.588 1.00 97.81 101 LEU A N 1
ATOM 841 C CA . LEU A 1 101 ? -7.467 -3.424 9.462 1.00 97.81 101 LEU A CA 1
ATOM 842 C C . LEU A 1 101 ? -8.551 -2.424 9.843 1.00 97.81 101 LEU A C 1
ATOM 844 O O . LEU A 1 101 ? -8.874 -1.545 9.048 1.00 97.81 101 LEU A O 1
ATOM 848 N N . ALA A 1 102 ? -9.095 -2.534 11.057 1.00 97.12 102 ALA A N 1
ATOM 849 C CA . ALA A 1 102 ? -10.050 -1.558 11.559 1.00 97.12 102 ALA A CA 1
ATOM 850 C C . ALA A 1 102 ? -9.445 -0.145 11.554 1.00 97.12 102 ALA A C 1
ATOM 852 O O . ALA A 1 102 ? -10.128 0.783 11.147 1.00 97.12 102 ALA A O 1
ATOM 853 N N . TRP A 1 103 ? -8.170 0.015 11.927 1.00 98.00 103 TRP A N 1
ATOM 854 C CA . TRP A 1 103 ? -7.436 1.282 11.815 1.00 98.00 103 TRP A CA 1
ATOM 855 C C . TRP A 1 103 ? -7.113 1.668 10.362 1.00 98.00 103 TRP A C 1
ATOM 857 O O . TRP A 1 103 ? -7.473 2.759 9.920 1.00 98.00 103 TRP A O 1
ATOM 867 N N . GLU A 1 104 ? -6.469 0.780 9.605 1.00 98.12 104 GLU A N 1
ATOM 868 C CA . GLU A 1 104 ? -5.947 1.053 8.259 1.00 98.12 104 GLU A CA 1
ATOM 869 C C . GLU A 1 104 ? -7.065 1.478 7.300 1.00 98.12 104 GLU A C 1
ATOM 871 O O . GLU A 1 104 ? -6.886 2.378 6.480 1.00 98.12 104 GLU A O 1
ATOM 876 N N . LEU A 1 105 ? -8.255 0.888 7.425 1.00 98.44 105 LEU A N 1
ATOM 877 C CA . LEU A 1 105 ? -9.380 1.219 6.556 1.00 98.44 105 LEU A CA 1
ATOM 878 C C . LEU A 1 105 ? -9.899 2.653 6.765 1.00 98.44 105 LEU A C 1
ATOM 880 O O . LEU A 1 105 ? -10.474 3.204 5.828 1.00 98.44 105 LEU A O 1
ATOM 884 N N . HIS A 1 106 ? -9.650 3.303 7.911 1.00 98.25 106 HIS A N 1
ATOM 885 C CA . HIS A 1 106 ? -9.887 4.750 8.045 1.00 98.25 106 HIS A CA 1
ATOM 886 C C . HIS A 1 106 ? -8.918 5.565 7.185 1.00 98.25 106 HIS A C 1
ATOM 888 O O . HIS A 1 106 ? -9.341 6.516 6.527 1.00 98.25 106 HIS A O 1
ATOM 894 N N . LEU A 1 107 ? -7.638 5.184 7.157 1.00 97.56 107 LEU A N 1
ATOM 895 C CA . LEU A 1 107 ? -6.637 5.835 6.315 1.00 97.56 107 LEU A CA 1
ATOM 896 C C . LEU A 1 107 ? -6.935 5.601 4.830 1.00 97.56 107 LEU A C 1
ATOM 898 O O . LEU A 1 107 ? -6.981 6.550 4.053 1.00 97.56 107 LEU A O 1
ATOM 902 N N . LEU A 1 108 ? -7.199 4.356 4.427 1.00 98.12 108 LEU A N 1
ATOM 903 C CA . LEU A 1 108 ? -7.476 4.030 3.025 1.00 98.12 108 LEU A CA 1
ATOM 904 C C . LEU A 1 108 ? -8.779 4.657 2.521 1.00 98.12 108 LEU A C 1
ATOM 906 O O . LEU A 1 108 ? -8.863 5.010 1.345 1.00 98.12 108 LEU A O 1
ATOM 910 N N . ARG A 1 109 ? -9.777 4.839 3.394 1.00 98.06 109 ARG A N 1
ATOM 911 C CA . ARG A 1 109 ? -10.970 5.622 3.070 1.00 98.06 109 ARG A CA 1
ATOM 912 C C . ARG A 1 109 ? -10.599 7.065 2.727 1.00 98.06 109 ARG A C 1
ATOM 914 O O . ARG A 1 109 ? -11.054 7.556 1.700 1.00 98.06 109 ARG A O 1
ATOM 921 N N . LEU A 1 110 ? -9.780 7.723 3.552 1.00 97.69 110 LEU A N 1
ATOM 922 C CA . LEU A 1 110 ? -9.324 9.091 3.288 1.00 97.69 110 LEU A CA 1
ATOM 923 C C . LEU A 1 110 ? -8.544 9.169 1.970 1.00 97.69 110 LEU A C 1
ATOM 925 O O . LEU A 1 110 ? -8.847 10.011 1.133 1.00 97.69 110 LEU A O 1
ATOM 929 N N . VAL A 1 111 ? -7.606 8.244 1.751 1.00 96.38 111 VAL A N 1
ATOM 930 C CA . VAL A 1 111 ? -6.839 8.147 0.499 1.00 96.38 111 VAL A CA 1
ATOM 931 C C . VAL A 1 111 ? -7.766 8.017 -0.715 1.00 96.38 111 VAL A C 1
ATOM 933 O O . VAL A 1 111 ? -7.512 8.647 -1.740 1.00 96.38 111 VAL A O 1
ATOM 936 N N . ALA A 1 112 ? -8.854 7.249 -0.603 1.00 96.81 112 ALA A N 1
ATOM 937 C CA . ALA A 1 112 ? -9.826 7.081 -1.681 1.00 96.81 112 ALA A CA 1
ATOM 938 C C . ALA A 1 112 ? -10.701 8.314 -1.951 1.00 96.81 112 ALA A C 1
ATOM 940 O O . ALA A 1 112 ? -11.248 8.458 -3.042 1.00 96.81 112 ALA A O 1
ATOM 941 N N . GLU A 1 113 ? -10.856 9.203 -0.968 1.00 94.38 113 GLU A N 1
ATOM 942 C CA . GLU A 1 113 ? -11.553 10.482 -1.145 1.00 94.38 113 GLU A CA 1
ATOM 943 C C . GLU A 1 113 ? -10.689 11.503 -1.904 1.00 94.38 113 GLU A C 1
ATOM 945 O O . GLU A 1 113 ? -11.234 12.439 -2.491 1.00 94.38 113 GLU A O 1
ATOM 950 N N . THR A 1 114 ? -9.360 11.347 -1.886 1.00 90.81 114 THR A N 1
ATOM 951 C CA . THR A 1 114 ? -8.424 12.408 -2.289 1.00 90.81 114 THR A CA 1
ATOM 952 C C . THR A 1 114 ? -7.479 12.050 -3.435 1.00 90.81 114 THR A C 1
ATOM 954 O O . THR A 1 114 ? -7.137 12.948 -4.201 1.00 90.81 114 THR A O 1
ATOM 957 N N . ALA A 1 115 ? -7.022 10.797 -3.547 1.00 86.81 115 ALA A N 1
ATOM 958 C CA . ALA A 1 115 ? -5.894 10.430 -4.412 1.00 86.81 115 ALA A CA 1
ATOM 959 C C . ALA A 1 115 ? -6.070 9.089 -5.151 1.00 86.81 115 ALA A C 1
ATOM 961 O O . ALA A 1 115 ? -6.152 9.086 -6.380 1.00 86.81 115 ALA A O 1
ATOM 962 N N . ASP A 1 116 ? -6.132 7.959 -4.436 1.00 90.50 116 ASP A N 1
ATOM 963 C CA . ASP A 1 116 ? -6.155 6.630 -5.069 1.00 90.50 116 ASP A CA 1
ATOM 964 C C . ASP A 1 116 ? -7.587 6.180 -5.375 1.00 90.50 116 ASP A C 1
ATOM 966 O O . ASP A 1 116 ? -8.533 6.467 -4.650 1.00 90.50 116 ASP A O 1
ATOM 970 N N . GLN A 1 117 ? -7.751 5.322 -6.376 1.00 96.62 117 GLN A N 1
ATOM 971 C CA . GLN A 1 117 ? -8.936 4.476 -6.471 1.00 96.62 117 GLN A CA 1
ATOM 972 C C . GLN A 1 117 ? -8.682 3.194 -5.673 1.00 96.62 117 GLN A C 1
ATOM 974 O O . GLN A 1 117 ? -7.806 2.404 -6.033 1.00 96.62 117 GLN A O 1
ATOM 979 N N . VAL A 1 118 ? -9.443 2.963 -4.601 1.00 98.44 118 VAL A N 1
ATOM 980 C CA . VAL A 1 118 ? -9.240 1.815 -3.701 1.00 98.44 118 VAL A CA 1
ATOM 981 C C . VAL A 1 118 ? -10.395 0.823 -3.812 1.00 98.44 118 VAL A C 1
ATOM 983 O O . VAL A 1 118 ? -11.562 1.178 -3.639 1.00 98.44 118 VAL A O 1
ATOM 986 N N . ARG A 1 119 ? -10.060 -0.444 -4.069 1.00 98.62 119 ARG A N 1
ATOM 987 C CA . ARG A 1 119 ? -11.008 -1.560 -4.133 1.00 98.62 119 ARG A CA 1
ATOM 988 C C . ARG A 1 119 ? -10.686 -2.616 -3.089 1.00 98.62 119 ARG A C 1
ATOM 990 O O . ARG A 1 119 ? -9.536 -3.037 -2.965 1.00 98.62 119 ARG A O 1
ATOM 997 N N . VAL A 1 120 ? -11.707 -3.065 -2.370 1.00 98.75 120 VAL A N 1
ATOM 998 C CA . VAL A 1 120 ? -11.607 -4.116 -1.353 1.00 98.75 120 VAL A CA 1
ATOM 999 C C . VAL A 1 120 ? -12.061 -5.448 -1.948 1.00 98.75 120 VAL A C 1
ATOM 1001 O O . VAL A 1 120 ? -13.106 -5.515 -2.593 1.00 98.75 120 VAL A O 1
ATOM 1004 N N . ILE A 1 121 ? -11.285 -6.513 -1.740 1.00 98.62 121 ILE A N 1
ATOM 1005 C CA . ILE A 1 121 ? -11.663 -7.885 -2.112 1.00 98.62 121 ILE A CA 1
ATOM 1006 C C . ILE A 1 121 ? -11.565 -8.826 -0.910 1.00 98.62 121 ILE A C 1
ATOM 1008 O O . ILE A 1 121 ? -10.707 -8.644 -0.047 1.00 98.62 121 ILE A O 1
ATOM 1012 N N . GLY A 1 122 ? -12.413 -9.854 -0.877 1.00 98.12 122 GLY A N 1
ATOM 1013 C CA . GLY A 1 122 ? -12.325 -10.935 0.104 1.00 98.12 122 GLY A CA 1
ATOM 1014 C C . GLY A 1 122 ? -11.313 -12.027 -0.282 1.00 98.12 122 GLY A C 1
ATOM 1015 O O . GLY A 1 122 ? -10.836 -12.074 -1.427 1.00 98.12 122 GLY A O 1
ATOM 1016 N N . PRO A 1 123 ? -10.979 -12.936 0.654 1.00 96.31 123 PRO A N 1
ATOM 1017 C CA . PRO A 1 123 ? -10.032 -14.030 0.422 1.00 96.31 123 PRO A CA 1
ATOM 1018 C C . PRO A 1 123 ? -10.476 -14.981 -0.697 1.00 96.31 123 PRO A C 1
ATOM 1020 O O . PRO A 1 123 ? -9.634 -15.506 -1.423 1.00 96.31 123 PRO A O 1
ATOM 1023 N N . GLU A 1 124 ? -11.779 -15.177 -0.894 1.00 95.94 124 GLU A N 1
ATOM 1024 C CA . GLU A 1 124 ? -12.328 -16.001 -1.975 1.00 95.94 124 GLU A CA 1
ATOM 1025 C C . GLU A 1 124 ? -12.002 -15.441 -3.364 1.00 95.94 124 GLU A C 1
ATOM 1027 O O . GLU A 1 124 ? -11.710 -16.199 -4.289 1.00 95.94 124 GLU A O 1
ATOM 1032 N N . THR A 1 125 ? -11.979 -14.113 -3.500 1.00 95.62 125 THR A N 1
ATOM 1033 C CA . THR A 1 125 ? -11.608 -13.440 -4.751 1.00 95.62 125 THR A CA 1
ATOM 1034 C C . THR A 1 125 ? -10.092 -13.465 -4.966 1.00 95.62 125 THR A C 1
ATOM 1036 O O . THR A 1 125 ? -9.628 -13.568 -6.102 1.00 95.62 125 THR A O 1
ATOM 1039 N N . ALA A 1 126 ? -9.308 -13.418 -3.885 1.00 95.75 126 ALA A N 1
ATOM 1040 C CA . ALA A 1 126 ? -7.848 -13.490 -3.939 1.00 95.75 126 ALA A CA 1
ATOM 1041 C C . ALA A 1 126 ? -7.317 -14.915 -4.188 1.00 95.75 126 ALA A C 1
ATOM 1043 O O . ALA A 1 126 ? -6.241 -15.072 -4.766 1.00 95.75 126 ALA A O 1
ATOM 1044 N N . GLN A 1 127 ? -8.071 -15.952 -3.805 1.00 95.56 127 GLN A N 1
ATOM 1045 C CA . GLN A 1 127 ? -7.653 -17.359 -3.833 1.00 95.56 127 GLN A CA 1
ATOM 1046 C C . GLN A 1 127 ? -7.001 -17.819 -5.155 1.00 95.56 127 GLN A C 1
ATOM 1048 O O . GLN A 1 127 ? -5.967 -18.486 -5.086 1.00 95.56 127 GLN A O 1
ATOM 1053 N N . PRO A 1 128 ? -7.517 -17.482 -6.357 1.00 94.06 128 PRO A N 1
ATOM 1054 C CA . PRO A 1 128 ? -6.903 -17.909 -7.619 1.00 94.06 128 PRO A CA 1
ATOM 1055 C C . PRO A 1 128 ? -5.498 -17.335 -7.856 1.00 94.06 128 PRO A C 1
ATOM 1057 O O . PRO A 1 128 ? -4.754 -17.841 -8.696 1.00 94.06 128 PRO A O 1
ATOM 1060 N N . PHE A 1 129 ? -5.136 -16.271 -7.140 1.00 93.94 129 PHE A N 1
ATOM 1061 C CA . PHE A 1 129 ? -3.863 -15.569 -7.268 1.00 93.94 129 PHE A CA 1
ATOM 1062 C C . PHE A 1 129 ? -2.856 -15.963 -6.183 1.00 93.94 129 PHE A C 1
ATOM 1064 O O . PHE A 1 129 ? -1.695 -15.545 -6.262 1.00 93.94 129 PHE A O 1
ATOM 1071 N N . GLU A 1 130 ? -3.263 -16.781 -5.211 1.00 93.06 130 GLU A N 1
ATOM 1072 C CA . GLU A 1 130 ? -2.411 -17.200 -4.103 1.00 93.06 130 GLU A CA 1
ATOM 1073 C C . GLU A 1 130 ? -1.243 -18.104 -4.565 1.00 93.06 130 GLU A C 1
ATOM 1075 O O . GLU A 1 130 ? -1.384 -18.858 -5.532 1.00 93.06 130 GLU A O 1
ATOM 1080 N N . PRO A 1 131 ? -0.067 -18.045 -3.905 1.00 93.56 131 PRO A N 1
ATOM 1081 C CA . PRO A 1 131 ? 0.284 -17.077 -2.871 1.00 93.56 131 PRO A CA 1
ATOM 1082 C C . PRO A 1 131 ? 0.458 -15.666 -3.459 1.00 93.56 131 PRO A C 1
ATOM 1084 O O . PRO A 1 131 ? 1.135 -15.486 -4.486 1.00 93.56 131 PRO A O 1
ATOM 1087 N N . LEU A 1 132 ? -0.171 -14.682 -2.812 1.00 94.38 132 LEU A N 1
ATOM 1088 C CA . LEU A 1 132 ? -0.235 -13.295 -3.263 1.00 94.38 132 LEU A CA 1
ATOM 1089 C C . LEU A 1 132 ? 0.821 -12.430 -2.542 1.00 94.38 132 LEU A C 1
ATOM 1091 O O . LEU A 1 132 ? 0.715 -12.218 -1.334 1.00 94.38 132 LEU A O 1
ATOM 1095 N N . PRO A 1 133 ? 1.865 -11.959 -3.249 1.00 95.50 133 PRO A N 1
ATOM 1096 C CA . PRO A 1 133 ? 2.834 -11.011 -2.699 1.00 95.50 133 PRO A CA 1
ATOM 1097 C C . PRO A 1 133 ? 2.240 -9.610 -2.503 1.00 95.50 133 PRO A C 1
ATOM 1099 O O . PRO A 1 133 ? 1.290 -9.229 -3.185 1.00 95.50 133 PRO A O 1
ATOM 1102 N N . GLU A 1 134 ? 2.885 -8.820 -1.644 1.00 97.62 134 GLU A N 1
ATOM 1103 C CA . GLU A 1 134 ? 2.673 -7.373 -1.549 1.00 97.62 134 GLU A CA 1
ATOM 1104 C C . GLU A 1 134 ? 3.380 -6.701 -2.732 1.00 97.62 134 GLU A C 1
ATOM 1106 O O . GLU A 1 134 ? 4.613 -6.704 -2.785 1.00 97.62 134 GLU A O 1
ATOM 1111 N N . LEU A 1 135 ? 2.632 -6.170 -3.705 1.00 98.31 135 LEU A N 1
ATOM 1112 C CA . LEU A 1 135 ? 3.221 -5.593 -4.920 1.00 98.31 135 LEU A CA 1
ATOM 1113 C C . LEU A 1 135 ? 2.913 -4.117 -5.089 1.00 98.31 135 LEU A C 1
ATOM 1115 O O . LEU A 1 135 ? 1.815 -3.651 -4.789 1.00 98.31 135 LEU A O 1
ATOM 1119 N N . VAL A 1 136 ? 3.878 -3.428 -5.690 1.00 98.50 136 VAL A N 1
ATOM 1120 C CA . VAL A 1 136 ? 3.757 -2.069 -6.210 1.00 98.50 136 VAL A CA 1
ATOM 1121 C C . VAL A 1 136 ? 4.260 -2.056 -7.649 1.00 98.50 136 VAL A C 1
ATOM 1123 O O . VAL A 1 136 ? 5.379 -2.483 -7.913 1.00 98.50 136 VAL A O 1
ATOM 1126 N N . LEU A 1 137 ? 3.458 -1.577 -8.594 1.00 98.25 137 LEU A N 1
ATOM 1127 C CA . LEU A 1 137 ? 3.841 -1.440 -9.996 1.00 98.25 137 LEU A CA 1
ATOM 1128 C C . LEU A 1 137 ? 3.892 0.042 -10.354 1.00 98.25 137 LEU A C 1
ATOM 1130 O O . LEU A 1 137 ? 2.954 0.783 -10.055 1.00 98.25 137 LEU A O 1
ATOM 1134 N N . LEU A 1 138 ? 4.967 0.449 -11.028 1.00 97.25 138 LEU A N 1
ATOM 1135 C CA . LEU A 1 138 ? 5.164 1.806 -11.531 1.00 97.25 138 LEU A CA 1
ATOM 1136 C C . LEU A 1 138 ? 5.325 1.783 -13.046 1.00 97.25 138 LEU A C 1
ATOM 1138 O O . LEU A 1 138 ? 6.321 1.280 -13.577 1.00 97.25 138 LEU A O 1
ATOM 1142 N N . GLY A 1 139 ? 4.338 2.353 -13.732 1.00 96.06 139 GLY A N 1
ATOM 1143 C CA . GLY A 1 139 ? 4.310 2.425 -15.183 1.00 96.06 139 GLY A CA 1
ATOM 1144 C C . GLY A 1 139 ? 4.406 1.054 -15.851 1.00 96.06 139 GLY A C 1
ATOM 1145 O O . GLY A 1 139 ? 3.962 0.035 -15.312 1.00 96.06 139 GLY A O 1
ATOM 1146 N N . ALA A 1 140 ? 4.971 1.030 -17.054 1.00 95.62 140 ALA A N 1
ATOM 1147 C CA . ALA A 1 140 ? 5.068 -0.183 -17.865 1.00 95.62 140 ALA A CA 1
ATOM 1148 C C . ALA A 1 140 ? 6.195 -1.136 -17.432 1.00 95.62 140 ALA A C 1
ATOM 1150 O O . ALA A 1 140 ? 6.209 -2.292 -17.850 1.00 95.62 140 ALA A O 1
ATOM 1151 N N . ASP A 1 141 ? 7.163 -0.646 -16.654 1.00 94.62 141 ASP A N 1
ATOM 1152 C CA . ASP A 1 141 ? 8.500 -1.244 -16.594 1.00 94.62 141 ASP A CA 1
ATOM 1153 C C . ASP A 1 141 ? 8.859 -1.863 -15.243 1.00 94.62 141 ASP A C 1
ATOM 1155 O O . ASP A 1 141 ? 9.713 -2.751 -15.195 1.00 94.62 141 ASP A O 1
ATOM 1159 N N . VAL A 1 142 ? 8.274 -1.373 -14.147 1.00 97.69 142 VAL A N 1
ATOM 1160 C CA . VAL A 1 142 ? 8.778 -1.679 -12.807 1.00 97.69 142 VAL A CA 1
ATOM 1161 C C . VAL A 1 142 ? 7.717 -2.342 -11.949 1.00 97.69 142 VAL A C 1
ATOM 1163 O O . VAL A 1 142 ? 6.619 -1.820 -11.771 1.00 97.69 142 VAL A O 1
ATOM 1166 N N . THR A 1 143 ? 8.103 -3.466 -11.351 1.00 98.38 143 THR A N 1
ATOM 1167 C CA . THR A 1 143 ? 7.371 -4.138 -10.278 1.00 98.38 143 THR A CA 1
ATOM 1168 C C . THR A 1 143 ? 8.269 -4.210 -9.049 1.00 98.38 143 THR A C 1
ATOM 1170 O O . THR A 1 143 ? 9.427 -4.609 -9.142 1.00 98.38 143 THR A O 1
ATOM 1173 N N . TYR A 1 144 ? 7.742 -3.857 -7.887 1.00 98.56 144 TYR A N 1
ATOM 1174 C CA . TYR A 1 144 ? 8.353 -4.102 -6.591 1.00 98.56 144 TYR A CA 1
ATOM 1175 C C . TYR A 1 144 ? 7.541 -5.151 -5.857 1.00 98.56 144 TYR A C 1
ATOM 1177 O O . TYR A 1 144 ? 6.320 -5.041 -5.773 1.00 98.56 144 TYR A O 1
ATOM 1185 N N . GLU A 1 145 ? 8.228 -6.125 -5.283 1.00 98.06 145 GLU A N 1
ATOM 1186 C CA . GLU A 1 145 ? 7.697 -6.911 -4.180 1.00 98.06 145 GLU A CA 1
ATOM 1187 C C . GLU A 1 145 ? 8.176 -6.289 -2.871 1.00 98.06 145 GLU A C 1
ATOM 1189 O O . GLU A 1 145 ? 9.383 -6.228 -2.634 1.00 98.06 145 GLU A O 1
ATOM 1194 N N . VAL A 1 146 ? 7.251 -5.828 -2.029 1.00 97.69 146 VAL A N 1
ATOM 1195 C CA . VAL A 1 146 ? 7.585 -5.263 -0.718 1.00 97.69 146 VAL A CA 1
ATOM 1196 C C . VAL A 1 146 ? 7.972 -6.396 0.227 1.00 97.69 146 VAL A C 1
ATOM 1198 O O . VAL A 1 146 ? 7.249 -7.382 0.381 1.00 97.69 146 VAL A O 1
ATOM 1201 N N . LEU A 1 147 ? 9.133 -6.251 0.859 1.00 96.38 147 LEU A N 1
ATOM 1202 C CA . LEU A 1 147 ? 9.700 -7.247 1.758 1.00 96.38 147 LEU A CA 1
ATOM 1203 C C . LEU A 1 147 ? 9.601 -6.767 3.196 1.00 96.38 147 LEU A C 1
ATOM 1205 O O . LEU A 1 147 ? 9.738 -5.577 3.486 1.00 96.38 147 LEU A O 1
ATOM 1209 N N . TYR A 1 148 ? 9.405 -7.718 4.099 1.00 95.19 148 TYR A N 1
ATOM 1210 C CA . TYR A 1 148 ? 9.239 -7.464 5.520 1.00 95.19 148 TYR A CA 1
ATOM 1211 C C . TYR A 1 148 ? 10.211 -8.334 6.299 1.00 95.19 148 TYR A C 1
ATOM 1213 O O . TYR A 1 148 ? 10.522 -9.444 5.861 1.00 95.19 148 TYR A O 1
ATOM 1221 N N . ASP A 1 149 ? 10.678 -7.824 7.428 1.00 93.31 149 ASP A N 1
ATOM 1222 C CA . ASP A 1 149 ? 11.448 -8.611 8.384 1.00 93.31 149 ASP A CA 1
ATOM 1223 C C . ASP A 1 149 ? 10.547 -9.559 9.196 1.00 93.31 149 ASP A C 1
ATOM 1225 O O . ASP A 1 149 ? 9.325 -9.618 9.009 1.00 93.31 149 ASP A O 1
ATOM 1229 N N . ASP A 1 150 ? 11.173 -10.320 10.095 1.00 90.38 150 ASP A N 1
ATOM 1230 C CA . ASP A 1 150 ? 10.504 -11.298 10.959 1.00 90.38 150 ASP A CA 1
ATOM 1231 C C . ASP A 1 150 ? 9.497 -10.650 11.927 1.00 90.38 150 ASP A C 1
ATOM 1233 O O . ASP A 1 150 ? 8.593 -11.322 12.426 1.00 90.38 150 ASP A O 1
ATOM 1237 N N . GLU A 1 151 ? 9.624 -9.345 12.177 1.00 87.75 151 GLU A N 1
ATOM 1238 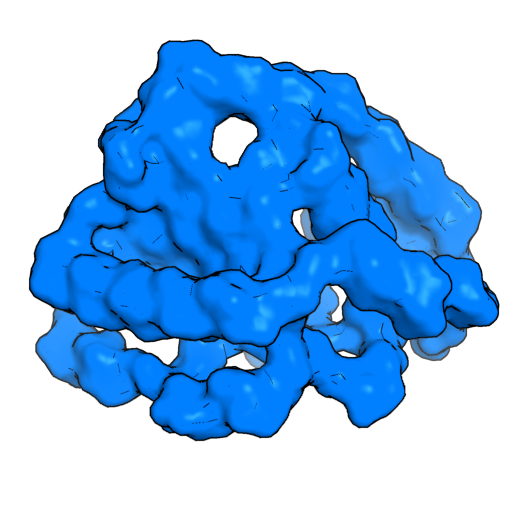C CA . GLU A 1 151 ? 8.713 -8.564 13.018 1.00 87.75 151 GLU A CA 1
ATOM 1239 C C . GLU A 1 151 ? 7.517 -8.033 12.211 1.00 87.75 151 GLU A C 1
ATOM 1241 O O . GLU A 1 151 ? 6.528 -7.584 12.788 1.00 87.75 151 GLU A O 1
ATOM 1246 N N . GLY A 1 152 ? 7.554 -8.133 10.879 1.00 89.12 152 GLY A N 1
ATOM 1247 C CA . GLY A 1 152 ? 6.508 -7.636 9.989 1.00 89.12 152 GLY A CA 1
ATOM 1248 C C . GLY A 1 152 ? 6.653 -6.154 9.637 1.00 89.12 152 GLY A C 1
ATOM 1249 O O . GLY A 1 152 ? 5.694 -5.562 9.134 1.00 89.12 152 GLY A O 1
ATOM 1250 N N . ILE A 1 153 ? 7.828 -5.561 9.868 1.00 93.44 153 ILE A N 1
ATOM 1251 C CA . ILE A 1 153 ? 8.171 -4.192 9.473 1.00 93.44 153 ILE A CA 1
ATOM 1252 C C . ILE A 1 153 ? 8.729 -4.216 8.048 1.00 93.44 153 ILE A C 1
ATOM 1254 O O . ILE A 1 153 ? 9.473 -5.117 7.661 1.00 93.44 153 ILE A O 1
ATOM 1258 N N . ALA A 1 154 ? 8.379 -3.216 7.235 1.00 93.00 154 ALA A N 1
ATOM 1259 C CA . ALA A 1 154 ? 8.879 -3.107 5.866 1.00 93.00 154 ALA A CA 1
ATOM 1260 C C . ALA A 1 154 ? 10.418 -2.945 5.826 1.00 93.00 154 ALA A C 1
ATOM 1262 O O . ALA A 1 154 ? 10.972 -1.894 6.175 1.00 93.00 154 ALA A O 1
ATOM 1263 N N . ALA A 1 155 ? 11.105 -3.971 5.327 1.00 95.69 155 ALA A N 1
ATOM 1264 C CA . ALA A 1 155 ? 12.565 -4.087 5.278 1.00 95.69 155 ALA A CA 1
ATOM 1265 C C . ALA A 1 155 ? 13.174 -3.635 3.937 1.00 95.69 155 ALA A C 1
ATOM 1267 O O . ALA A 1 155 ? 14.392 -3.490 3.813 1.00 95.69 155 ALA A O 1
ATOM 1268 N N . GLY A 1 156 ? 12.335 -3.371 2.934 1.00 96.94 156 GLY A N 1
ATOM 1269 C CA . GLY A 1 156 ? 12.773 -2.971 1.602 1.00 96.94 156 GLY A CA 1
ATOM 1270 C C . GLY A 1 156 ? 11.884 -3.556 0.519 1.00 96.94 156 GLY A C 1
ATOM 1271 O O . GLY A 1 156 ? 10.692 -3.774 0.741 1.00 96.94 156 GLY A O 1
ATOM 1272 N N . ALA A 1 157 ? 12.464 -3.804 -0.650 1.00 98.12 157 ALA A N 1
ATOM 1273 C CA . ALA A 1 157 ? 11.751 -4.426 -1.754 1.00 98.12 157 ALA A CA 1
ATOM 1274 C C . ALA A 1 157 ? 12.685 -5.216 -2.676 1.00 98.12 157 ALA A C 1
ATOM 1276 O O . ALA A 1 157 ? 13.841 -4.839 -2.873 1.00 98.12 157 ALA A O 1
ATOM 1277 N N . ALA A 1 158 ? 12.161 -6.259 -3.315 1.00 98.06 158 ALA A N 1
ATOM 1278 C CA . ALA A 1 158 ? 12.760 -6.808 -4.525 1.00 98.06 158 ALA A CA 1
ATOM 1279 C C . ALA A 1 158 ? 12.209 -6.040 -5.733 1.00 98.06 158 ALA A C 1
ATOM 1281 O O . ALA A 1 158 ? 11.009 -6.078 -6.005 1.00 98.06 158 ALA A O 1
ATOM 1282 N N . ARG A 1 159 ? 13.077 -5.333 -6.458 1.00 98.19 159 ARG A N 1
ATOM 1283 C CA . ARG A 1 159 ? 12.725 -4.610 -7.684 1.00 98.19 159 ARG A CA 1
ATOM 1284 C C . ARG A 1 159 ? 12.968 -5.469 -8.913 1.00 98.19 159 ARG A C 1
ATOM 1286 O O . ARG A 1 159 ? 14.083 -5.935 -9.140 1.00 98.19 159 ARG A O 1
ATOM 1293 N N . TYR A 1 160 ? 11.967 -5.539 -9.769 1.00 98.00 160 TYR A N 1
ATOM 1294 C CA . TYR A 1 160 ? 12.011 -6.171 -11.075 1.00 98.00 160 TYR A CA 1
ATOM 1295 C C . TYR A 1 160 ? 11.844 -5.086 -12.144 1.00 98.00 160 TYR A C 1
ATOM 1297 O O . TYR A 1 160 ? 10.895 -4.303 -12.088 1.00 98.00 160 TYR A O 1
ATOM 1305 N N . ILE A 1 161 ? 12.783 -5.019 -13.092 1.00 96.19 161 ILE A N 1
ATOM 1306 C CA . ILE A 1 161 ? 12.685 -4.163 -14.284 1.00 96.19 161 ILE A CA 1
ATOM 1307 C C . ILE A 1 161 ? 12.433 -5.091 -15.468 1.00 96.19 161 ILE A C 1
ATOM 1309 O O . ILE A 1 161 ? 13.371 -5.610 -16.071 1.00 96.19 161 ILE A O 1
ATOM 1313 N N . ASP A 1 162 ? 11.157 -5.353 -15.728 1.00 95.88 162 ASP A N 1
ATOM 1314 C CA . ASP A 1 162 ? 10.692 -6.323 -16.716 1.00 95.88 162 ASP A CA 1
ATOM 1315 C C . ASP A 1 162 ? 9.266 -5.953 -17.152 1.00 95.88 162 ASP A C 1
ATOM 1317 O O . ASP A 1 162 ? 8.325 -5.958 -16.349 1.00 95.88 162 ASP A O 1
ATOM 1321 N N . ARG A 1 163 ? 9.115 -5.614 -18.438 1.00 95.69 163 ARG A N 1
ATOM 1322 C CA . ARG A 1 163 ? 7.839 -5.198 -19.038 1.00 95.69 163 ARG A CA 1
ATOM 1323 C C . ARG A 1 163 ? 6.816 -6.320 -19.082 1.00 95.69 163 ARG A C 1
ATOM 1325 O O . ARG A 1 163 ? 5.636 -6.073 -18.850 1.00 95.69 163 ARG A O 1
ATOM 1332 N N . GLU A 1 164 ? 7.246 -7.535 -19.405 1.00 95.81 164 GLU A N 1
ATOM 1333 C CA . GLU A 1 164 ? 6.338 -8.673 -19.552 1.00 95.81 164 GLU A CA 1
ATOM 1334 C C . GLU A 1 164 ? 5.805 -9.089 -18.184 1.00 95.81 164 GLU A C 1
ATOM 1336 O O . GLU A 1 164 ? 4.593 -9.255 -18.014 1.00 95.81 164 GLU A O 1
ATOM 1341 N N . LEU A 1 165 ? 6.688 -9.137 -17.183 1.00 96.62 165 LEU A N 1
ATOM 1342 C CA . LEU A 1 165 ? 6.294 -9.364 -15.796 1.00 96.62 165 LEU A CA 1
ATOM 1343 C C . LEU A 1 165 ? 5.333 -8.280 -15.299 1.00 96.62 165 LEU A C 1
ATOM 1345 O O . LEU A 1 165 ? 4.276 -8.593 -14.748 1.00 96.62 165 LEU A O 1
ATOM 1349 N N . THR A 1 166 ? 5.679 -7.006 -15.503 1.00 97.44 166 THR A N 1
ATOM 1350 C CA . THR A 1 166 ? 4.864 -5.876 -15.035 1.00 97.44 166 THR A CA 1
ATOM 1351 C C . THR A 1 166 ? 3.485 -5.889 -15.694 1.00 97.44 166 THR A C 1
ATOM 1353 O O . THR A 1 166 ? 2.476 -5.699 -15.012 1.00 97.44 166 THR A O 1
ATOM 1356 N N . ALA A 1 167 ? 3.403 -6.200 -16.990 1.00 97.12 167 ALA A N 1
ATOM 1357 C CA . ALA A 1 167 ? 2.135 -6.354 -17.697 1.00 97.12 167 ALA A CA 1
ATOM 1358 C C . ALA A 1 167 ? 1.295 -7.529 -17.157 1.00 97.12 167 ALA A C 1
ATOM 1360 O O . ALA A 1 167 ? 0.090 -7.368 -16.945 1.00 97.12 167 ALA A O 1
ATOM 1361 N N . ALA A 1 168 ? 1.910 -8.684 -16.884 1.00 96.75 168 ALA A N 1
ATOM 1362 C CA . ALA A 1 168 ? 1.218 -9.855 -16.338 1.00 96.75 168 ALA A CA 1
ATOM 1363 C C . ALA A 1 168 ? 0.683 -9.611 -14.912 1.00 96.75 168 ALA A C 1
ATOM 1365 O O . ALA A 1 168 ? -0.476 -9.920 -14.605 1.00 96.75 168 ALA A O 1
ATOM 1366 N N . CYS A 1 169 ? 1.492 -8.994 -14.045 1.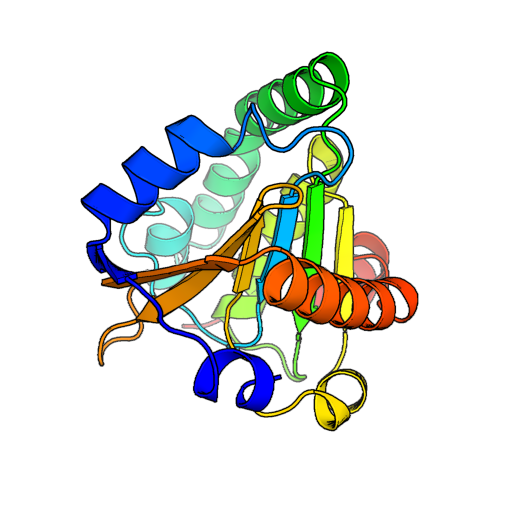00 97.69 169 CYS A N 1
ATOM 1367 C CA . CYS A 1 169 ? 1.075 -8.600 -12.699 1.00 97.69 169 CYS A CA 1
ATOM 1368 C C . CYS A 1 169 ? -0.080 -7.590 -12.757 1.00 97.69 169 CYS A C 1
ATOM 1370 O O . CYS A 1 169 ? -1.111 -7.784 -12.114 1.00 97.69 169 CYS A O 1
ATOM 1372 N N . ARG A 1 170 ? 0.041 -6.560 -13.596 1.00 97.81 170 ARG A N 1
ATOM 1373 C CA . ARG A 1 170 ? -0.996 -5.544 -13.819 1.00 97.81 170 ARG A CA 1
ATOM 1374 C C . ARG A 1 170 ? -2.305 -6.140 -14.316 1.00 97.81 170 ARG A C 1
ATOM 1376 O O . ARG A 1 170 ? -3.368 -5.722 -13.869 1.00 97.81 170 ARG A O 1
ATOM 1383 N N . GLN A 1 171 ? -2.257 -7.114 -15.224 1.00 97.12 171 GLN A N 1
ATOM 1384 C CA . GLN A 1 171 ? -3.460 -7.807 -15.686 1.00 97.12 171 GLN A CA 1
ATOM 1385 C C . GLN A 1 171 ? -4.174 -8.515 -14.527 1.00 97.12 171 GLN A C 1
ATOM 1387 O O . GLN A 1 171 ? -5.395 -8.415 -14.418 1.00 97.12 171 GLN A O 1
ATOM 1392 N N . SER A 1 172 ? -3.417 -9.169 -13.644 1.00 97.25 172 SER A N 1
ATOM 1393 C CA . SER A 1 172 ? -3.963 -9.824 -12.448 1.00 97.25 172 SER A CA 1
ATOM 1394 C C . SER A 1 172 ? -4.594 -8.803 -11.490 1.00 97.25 172 SER A C 1
ATOM 1396 O O . SER A 1 172 ? -5.723 -8.992 -11.038 1.00 97.25 172 SER A O 1
ATOM 1398 N N . LEU A 1 173 ? -3.920 -7.673 -11.241 1.00 97.88 173 LEU A N 1
ATOM 1399 C CA . LEU A 1 173 ? -4.454 -6.594 -10.401 1.00 97.88 173 LEU A CA 1
ATOM 1400 C C . LEU A 1 173 ? -5.709 -5.957 -11.003 1.00 97.88 173 LEU A C 1
ATOM 1402 O O . LEU A 1 173 ? -6.656 -5.701 -10.270 1.00 97.88 173 LEU A O 1
ATOM 1406 N N . ARG A 1 174 ? -5.768 -5.759 -12.324 1.00 97.81 174 ARG A N 1
ATOM 1407 C CA . ARG A 1 174 ? -6.970 -5.261 -13.015 1.00 97.81 174 ARG A CA 1
ATOM 1408 C C . ARG A 1 174 ? -8.167 -6.188 -12.839 1.00 97.81 174 ARG A C 1
ATOM 1410 O O . ARG A 1 174 ? -9.273 -5.698 -12.638 1.00 97.81 174 ARG A O 1
ATOM 1417 N N . GLN A 1 175 ? -7.956 -7.503 -12.909 1.00 97.31 175 GLN A N 1
ATOM 1418 C CA . GLN A 1 175 ? -9.019 -8.484 -12.676 1.00 97.31 175 GLN A CA 1
ATOM 1419 C C . GLN A 1 175 ? -9.553 -8.382 -11.245 1.00 97.31 175 GLN A C 1
ATOM 1421 O O . GLN A 1 175 ? -10.757 -8.228 -11.068 1.00 97.31 175 GLN A O 1
ATOM 1426 N N . MET A 1 176 ? -8.660 -8.381 -10.251 1.00 97.94 176 MET A N 1
ATOM 1427 C CA . MET A 1 176 ? -9.031 -8.226 -8.840 1.00 97.94 176 MET A CA 1
ATOM 1428 C C . MET A 1 176 ? -9.737 -6.892 -8.566 1.00 97.94 176 MET A C 1
ATOM 1430 O O . MET A 1 176 ? -10.772 -6.855 -7.905 1.00 97.94 176 MET A O 1
ATOM 1434 N N . PHE A 1 177 ? -9.209 -5.799 -9.116 1.00 98.31 177 PHE A N 1
ATOM 1435 C CA . PHE A 1 177 ? -9.773 -4.462 -8.969 1.00 98.31 177 PHE A CA 1
ATOM 1436 C C . PHE A 1 177 ? -11.188 -4.375 -9.547 1.00 98.31 177 PHE A C 1
ATOM 1438 O O . PHE A 1 177 ? -12.080 -3.834 -8.903 1.00 98.31 177 PHE A O 1
ATOM 1445 N N . ALA A 1 178 ? -11.415 -4.944 -10.736 1.00 97.75 178 ALA A N 1
ATOM 1446 C CA . ALA A 1 178 ? -12.721 -4.929 -11.393 1.00 97.75 178 ALA A CA 1
ATOM 1447 C C . ALA A 1 178 ? -13.798 -5.709 -10.620 1.00 97.75 178 ALA A C 1
ATOM 1449 O O . ALA A 1 178 ? -14.979 -5.389 -10.733 1.00 97.75 178 ALA A O 1
ATOM 1450 N N . THR A 1 179 ? -13.402 -6.725 -9.851 1.00 96.75 179 THR A N 1
ATOM 1451 C CA . THR A 1 179 ? -14.307 -7.498 -8.986 1.00 96.75 179 THR A CA 1
ATOM 1452 C C . THR A 1 179 ? -14.453 -6.919 -7.582 1.00 96.75 179 THR A C 1
ATOM 1454 O O . THR A 1 179 ? -15.332 -7.354 -6.843 1.00 96.75 179 THR A O 1
ATOM 1457 N N . GLY A 1 180 ? -13.585 -5.983 -7.197 1.00 97.81 180 GLY A N 1
ATOM 1458 C CA . GLY A 1 180 ? -13.557 -5.438 -5.851 1.00 97.81 180 GLY A CA 1
ATOM 1459 C C . GLY A 1 180 ? -14.676 -4.448 -5.570 1.00 97.81 180 GLY A C 1
ATOM 1460 O O . GLY A 1 180 ? -15.150 -3.712 -6.439 1.00 97.81 180 GLY A O 1
ATOM 1461 N N . GLU A 1 181 ? -15.082 -4.418 -4.310 1.00 98.12 181 GLU A N 1
ATOM 1462 C CA . GLU A 1 181 ? -16.027 -3.445 -3.794 1.00 98.12 181 GLU A CA 1
ATOM 1463 C C . GLU A 1 181 ? -15.349 -2.079 -3.630 1.00 98.12 181 GLU A C 1
ATOM 1465 O O . GLU A 1 181 ? -14.152 -1.993 -3.361 1.00 98.12 181 GLU A O 1
ATOM 1470 N N . ASP A 1 182 ? -16.106 -0.997 -3.812 1.00 98.12 182 ASP A N 1
ATOM 1471 C CA . ASP A 1 182 ? -15.636 0.344 -3.463 1.00 98.12 182 ASP A CA 1
ATOM 1472 C C . ASP A 1 182 ? -15.365 0.456 -1.955 1.00 98.12 182 ASP A C 1
ATOM 1474 O O . ASP A 1 182 ? -16.199 0.043 -1.142 1.00 98.12 182 ASP A O 1
ATOM 1478 N N . ILE A 1 183 ? -14.221 1.031 -1.568 1.00 98.38 183 ILE A N 1
ATOM 1479 C CA . ILE A 1 183 ? -13.867 1.123 -0.148 1.00 98.38 183 ILE A CA 1
ATOM 1480 C C . ILE A 1 183 ? -14.871 1.940 0.669 1.00 98.38 183 ILE A C 1
ATOM 1482 O O . IL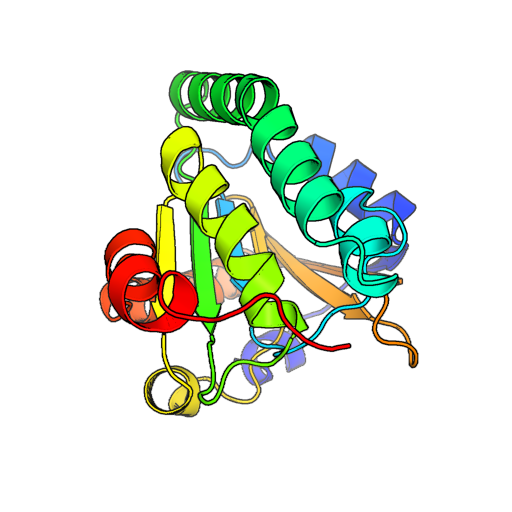E A 1 183 ? -15.081 1.604 1.828 1.00 98.38 183 ILE A O 1
ATOM 1486 N N . GLN A 1 184 ? -15.531 2.959 0.107 1.00 97.94 184 GLN A N 1
ATOM 1487 C CA . GLN A 1 184 ? -16.515 3.749 0.856 1.00 97.94 184 GLN A CA 1
ATOM 1488 C C . GLN A 1 184 ? -17.707 2.875 1.247 1.00 97.94 184 GLN A C 1
ATOM 1490 O O . GLN A 1 184 ? -18.136 2.878 2.399 1.00 97.94 184 GLN A O 1
ATOM 1495 N N . THR A 1 185 ? -18.185 2.054 0.305 1.00 98.00 185 THR A N 1
ATOM 1496 C CA . THR A 1 185 ? -19.310 1.136 0.548 1.00 98.00 185 THR A CA 1
ATOM 1497 C C . THR A 1 185 ? -18.932 0.047 1.556 1.00 98.00 185 THR A C 1
ATOM 1499 O O . THR A 1 185 ? -19.692 -0.222 2.489 1.00 98.00 185 THR A O 1
ATOM 1502 N N . PHE A 1 186 ? -17.734 -0.534 1.423 1.00 98.50 186 PHE A N 1
ATOM 1503 C CA . PHE A 1 186 ? -17.224 -1.513 2.386 1.00 98.50 186 PHE A CA 1
ATOM 1504 C C . PHE A 1 186 ? -17.074 -0.896 3.784 1.00 98.50 186 PHE A C 1
ATOM 1506 O O . PHE A 1 186 ? -17.502 -1.482 4.779 1.00 98.50 186 PHE A O 1
ATOM 1513 N N . PHE A 1 187 ? -16.496 0.305 3.862 1.00 98.50 187 PHE A N 1
ATOM 1514 C CA . PHE A 1 187 ? -16.229 1.011 5.109 1.00 98.50 187 PHE A CA 1
ATOM 1515 C C . PHE A 1 187 ? -17.517 1.303 5.882 1.00 98.50 187 PHE A C 1
ATOM 1517 O O . PHE A 1 187 ? -17.587 1.035 7.080 1.00 98.50 187 PHE A O 1
ATOM 1524 N N . GLU A 1 188 ? -18.547 1.826 5.215 1.00 98.19 188 GLU A N 1
ATOM 1525 C CA . GLU A 1 188 ? -19.838 2.126 5.847 1.00 98.19 188 GLU A CA 1
ATOM 1526 C C . GLU A 1 188 ? -20.503 0.881 6.445 1.00 98.19 188 GLU A C 1
ATOM 1528 O O . GLU A 1 188 ? -21.118 0.964 7.510 1.00 98.19 188 GLU A O 1
ATOM 1533 N N . ARG A 1 189 ? -20.365 -0.272 5.779 1.00 97.81 189 ARG A N 1
ATOM 1534 C CA . ARG A 1 189 ? -20.962 -1.534 6.221 1.00 97.81 189 ARG A CA 1
ATOM 1535 C C . ARG A 1 189 ? -20.169 -2.210 7.339 1.00 97.81 189 ARG A C 1
ATOM 1537 O O . ARG A 1 189 ? -20.772 -2.639 8.317 1.00 97.81 189 ARG A O 1
ATOM 1544 N N . GLU A 1 190 ? -18.854 -2.337 7.177 1.00 98.00 190 GLU A N 1
ATOM 1545 C CA . GLU A 1 190 ? -18.025 -3.233 8.000 1.00 98.00 190 GLU A CA 1
ATOM 1546 C C . GLU A 1 190 ? -17.171 -2.506 9.043 1.00 98.00 190 GLU A C 1
ATOM 1548 O O . GLU A 1 190 ? -16.809 -3.111 10.048 1.00 98.00 190 GLU A O 1
ATOM 1553 N N . VAL A 1 191 ? -16.833 -1.228 8.829 1.00 97.38 191 VAL A N 1
ATOM 1554 C CA . VAL A 1 191 ? -15.863 -0.497 9.671 1.00 97.38 191 VAL A CA 1
ATOM 1555 C C . VAL A 1 191 ? -16.543 0.567 10.521 1.00 97.38 191 VAL A C 1
ATOM 1557 O O . VAL A 1 191 ? -16.363 0.590 11.735 1.00 97.38 191 VAL A O 1
ATOM 1560 N N . ALA A 1 192 ? -17.364 1.426 9.914 1.00 96.81 192 ALA A N 1
ATOM 1561 C CA . ALA A 1 192 ? -18.040 2.526 10.603 1.00 96.81 192 ALA A CA 1
ATOM 1562 C C . ALA A 1 192 ? -18.863 2.105 11.844 1.00 96.81 192 ALA A C 1
ATOM 1564 O O . ALA A 1 192 ? -18.904 2.880 12.802 1.00 96.81 192 ALA A O 1
ATOM 1565 N N . PRO A 1 193 ? -19.510 0.918 11.882 1.00 96.38 193 PRO A N 1
ATOM 1566 C CA . PRO A 1 193 ? -20.244 0.466 13.065 1.00 96.38 193 PRO A CA 1
ATOM 1567 C C . PRO A 1 193 ? -19.360 -0.077 14.198 1.00 96.38 193 PRO A C 1
ATOM 1569 O O . PRO A 1 193 ? -19.879 -0.353 15.283 1.00 96.38 193 PRO A O 1
ATOM 1572 N N . LEU A 1 1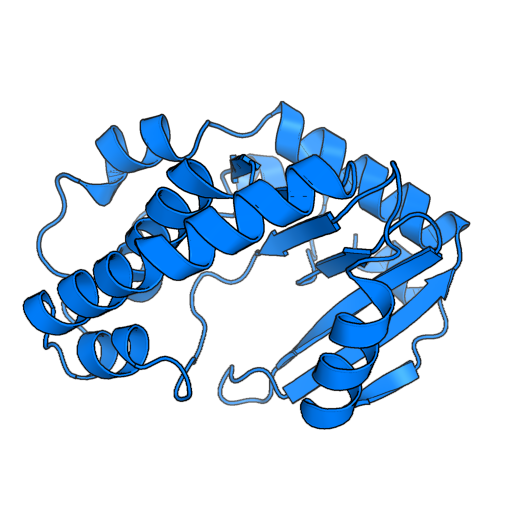94 ? -18.064 -0.301 13.958 1.00 94.38 194 LEU A N 1
ATOM 1573 C CA . LEU A 1 194 ? -17.185 -0.934 14.935 1.00 94.38 194 LEU A CA 1
ATOM 1574 C C . LEU A 1 194 ? -16.828 0.026 16.078 1.00 94.38 194 LEU A C 1
ATOM 1576 O O . LEU A 1 194 ? -16.643 1.227 15.865 1.00 94.38 194 LEU A O 1
ATOM 1580 N N . PRO A 1 195 ? -16.693 -0.489 17.313 1.00 92.44 195 PRO A N 1
ATOM 1581 C CA . PRO A 1 195 ? -16.071 0.276 18.380 1.00 92.44 195 PRO A CA 1
ATOM 1582 C C . PRO A 1 195 ? -14.576 0.492 18.078 1.00 92.44 195 PRO A C 1
ATOM 1584 O O . PRO A 1 195 ? -14.009 -0.215 17.241 1.00 92.44 195 PRO A O 1
ATOM 1587 N N . PRO A 1 196 ? -13.910 1.409 18.803 1.00 90.81 196 PRO A N 1
ATOM 1588 C CA . PRO A 1 196 ? -12.455 1.500 18.790 1.00 90.81 196 PRO A CA 1
ATOM 1589 C C . PRO A 1 196 ? -11.820 0.110 18.958 1.00 90.81 196 PRO A C 1
ATOM 1591 O O . PRO A 1 196 ? -12.236 -0.628 19.863 1.00 90.81 196 PRO A O 1
ATOM 1594 N N . PRO A 1 197 ? -10.847 -0.270 18.113 1.00 86.75 197 PRO A N 1
ATOM 1595 C CA . PRO A 1 197 ? -10.210 -1.569 18.223 1.00 86.75 197 PRO A CA 1
ATOM 1596 C C . PRO A 1 197 ? -9.491 -1.681 19.570 1.00 86.75 197 PRO A C 1
ATOM 1598 O O . PRO A 1 197 ? -8.789 -0.765 20.000 1.00 86.75 197 PRO A O 1
ATOM 1601 N N . VAL A 1 198 ? -9.675 -2.815 20.243 1.00 70.69 198 VAL A N 1
ATOM 1602 C CA . VAL A 1 198 ? -8.863 -3.183 21.405 1.00 70.69 198 VAL A CA 1
ATOM 1603 C C . VAL A 1 198 ? -7.593 -3.857 20.892 1.00 70.69 198 VAL A C 1
ATOM 1605 O O . VAL A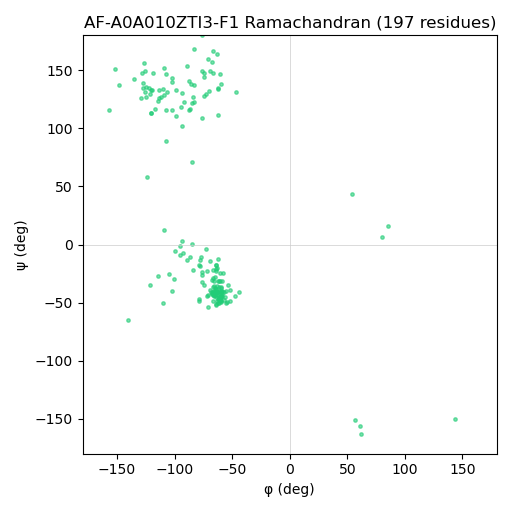 1 198 ? -7.679 -4.813 20.118 1.00 70.69 198 VAL A O 1
ATOM 1608 N N . GLY A 1 199 ? -6.438 -3.293 21.254 1.00 54.97 199 GLY A N 1
ATOM 1609 C CA . GLY A 1 199 ? -5.119 -3.861 20.958 1.00 54.97 199 GLY A CA 1
ATOM 1610 C C . GLY A 1 199 ? -4.843 -5.151 21.716 1.00 54.97 199 GLY A C 1
ATOM 1611 O O . GLY A 1 199 ? -5.451 -5.350 22.794 1.00 54.97 199 GLY A O 1
#

Mean predicted aligned error: 3.07 Å

Organism: NCBI:txid927661

pLDDT: mean 95.48, std 4.47, range [54.97, 98.75]

Sequence (199 aa):
MRDLLNHAHGTQLTSAEYRADFGDRFWNAGPDGFWKIERRQTFQEPRDESWRAFNTGDWPTALRLIEEQRPDLEAEGRRLAEENIDAFRVRVVELPLTPYLAWELHLLRLVAETADQVRVIGPETAQPFEPLPELVLLGADVTYEVLYDDEGIAAGAARYIDRELTAACRQSLRQMFATGEDIQTFFEREVAPLPPPVG

Secondary structure (DSSP, 8-state):
-HHHHHTS-PEEEEHHHHHHHHHHHHTT-GGG-EEEEE--S--B-TT-HHHHHHHTT-HHHHHHHHHTTHHHHHHHHHHHHHTT--EEEEEE-PSSPPHHHHHHHHHHHHHHHHT-EEEEE-HHHHGGG-S---EEEETTTEEEEEEE-TTSBEEEEEEEE-HHHHHHHHHHHHHHHHHSEEHHHHHHHHTTTSPPPP-

Radius of gyration: 16.48 Å; Cα contacts (8 Å, |Δi|>4): 343; chains: 1; bounding box: 38×37×42 Å

Solvent-accessible surface area (backbone atoms only — not comparable to full-atom values): 10492 Å² total; per-residue (Å²): 73,46,70,66,53,74,78,50,82,59,47,82,30,48,50,67,55,36,53,53,56,46,63,73,39,56,89,66,13,41,86,63,8,39,40,37,38,44,52,72,66,67,76,47,51,87,85,40,69,28,51,46,29,41,76,70,62,38,48,72,58,15,55,51,49,46,60,68,43,47,69,58,42,40,52,49,24,52,48,29,59,75,65,50,36,54,39,39,34,34,37,42,51,62,84,79,67,41,52,52,43,59,53,50,51,58,48,52,42,52,40,45,75,38,50,35,48,45,17,38,34,44,60,80,75,48,52,88,37,52,64,61,67,38,36,40,34,40,22,62,40,31,31,30,38,62,35,57,48,99,83,41,34,75,51,20,23,36,39,30,83,37,47,69,60,26,50,54,52,48,52,54,50,51,54,52,40,74,72,25,43,52,40,67,64,50,35,62,70,71,44,70,79,52,73,82,63,74,125

Foldseek 3Di:
DVVLVVPFDWDFDFAVRQVVVCVVQQLVLAQQAKEWEAEDLDADDPVQPLSVCLVVLVNVRSLVSLVVCLVVLQVQQVSCVVSNHAAEYEYEAEPPHDLRRLSVLSNVVSNCVHHHFYFYDYVVLCVVVPVDFGWMARHQFKIWGFDADPVRYGGGTTIGGHRVSSVVVSVSRVSSRVPTDGSVVVCVPNRVVDDNDDD

Nearest PDB structures (foldseek):
  5gha-assembly2_D  TM=3.877E-01  e=1.259E+00  Thermus thermophilus HB27
  3dg3-assembly1_A  TM=3.441E-01  e=1.180E+00  Myco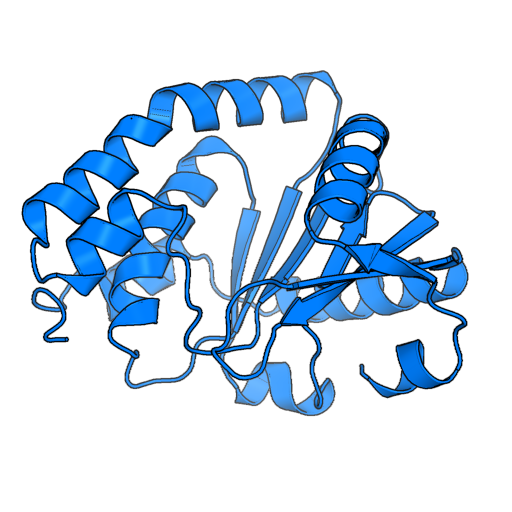licibacterium smegmatis MC2 155
  5ztb-assembly3_C  TM=3.489E-01  e=2.400E+00  Thermus thermophilus HB27
  6fae-assembly1_B  TM=2.885E-01  e=6.738E+00  Homo sapiens